Protein AF-A0A3D4H0N7-F1 (afdb_monomer)

Mean predicted aligned error: 7.06 Å

Foldseek 3Di:
DDDDDDPVNVCVVVPPDPWDKAFLVLLLQLLVVCLVFQAWDDRPLFIAGSFQNLLQLLQQLLCCLVVVDGDRITTGDQAAEAPDAADWDPWKDKDFSVQSNQQSVVQNVCCVVPSHGHSWDDGDNDIHTSSQSSNQSSVQSNDPHRDRMGIGGTDPSFGPCCPPCCQQVPDDDDPPDDVPDDPPSRNSNSRRRSRSDTDDDDD

Secondary structure (DSSP, 8-state):
------HHHHHHHTPPPSPPEEEHHHHHHHHHHHHH-SS-EEETTEEE-HHHHHHHHHHHHHHHHHHSS--SEEE----B--SSPPP--SS-EEEEHHHHHHHHHHHHHHHHHHSB--S-EEETTEEE-HHHHHHHHHHHHHSSS--SEEEEPPP-SS-GGGGSHHHHT-----TTPPTT---HHHHHHHHHHGGG--PPP--

Radius of gyration: 18.14 Å; Cα contacts (8 Å, |Δi|>4): 350; chains: 1; bounding box: 56×42×53 Å

Sequence (203 aa):
DINVPTFADVIAEHADPPGEWLTDSQVRSVAKQVLKRLDHTRAGETTLSAADSLYVLAQYVRFMLAEKCRPDQTQIKRTIGPVEDVYKPAKEIRFKRQNLLLASRHLVEYADANGRLPHALRVHGIDCGPGELLIALAQSVAADKLPDFVTVEPTAGVPECVAMDCFSKATAGSGHATPGYTPTQIHLQGRLQSWSYRPAGKR

Solvent-accessible surface area (backbone atoms only — not comparable to full-atom values): 11260 Å² total; per-residue (Å²): 135,86,84,77,80,49,74,64,50,53,46,62,76,64,45,78,66,86,60,56,68,35,42,48,69,38,51,35,46,36,20,51,44,44,74,75,42,58,34,59,37,64,46,87,91,45,62,31,14,39,26,24,48,35,52,40,43,23,53,49,49,29,46,26,67,72,73,72,45,82,58,70,62,44,62,51,56,93,32,36,26,28,92,55,83,47,40,62,49,95,53,68,46,76,40,40,55,68,47,51,35,51,45,19,46,52,48,50,54,45,26,70,77,65,57,24,42,61,26,56,45,81,45,95,92,41,71,39,16,57,49,40,50,38,50,43,42,19,55,42,56,54,39,94,61,72,58,71,60,40,78,31,65,59,53,88,48,58,34,64,64,27,70,40,59,80,18,64,63,40,71,88,87,51,102,80,62,57,91,85,73,72,60,63,69,47,36,50,48,26,41,34,47,32,22,44,38,55,75,82,70,87,126

pLDDT: mean 86.86, std 13.72, range [43.06, 98.38]

Structure (mmCIF, N/CA/C/O backbone):
data_AF-A0A3D4H0N7-F1
#
_entry.id   AF-A0A3D4H0N7-F1
#
loop_
_atom_site.group_PDB
_atom_site.id
_atom_site.type_symbol
_atom_site.label_atom_id
_atom_site.label_alt_id
_atom_site.label_comp_id
_atom_site.label_asym_id
_atom_site.label_entity_id
_atom_site.label_seq_id
_atom_site.pdbx_PDB_ins_code
_atom_site.Cartn_x
_atom_site.Cartn_y
_atom_site.Cartn_z
_atom_site.occupancy
_atom_site.B_iso_or_equiv
_atom_site.auth_seq_id
_atom_site.auth_comp_id
_atom_site.auth_asym_id
_atom_site.auth_atom_id
_atom_site.pdbx_PDB_model_num
ATOM 1 N N . ASP A 1 1 ? 38.937 22.009 -10.294 1.00 52.56 1 ASP A N 1
ATOM 2 C CA . ASP A 1 1 ? 38.609 20.803 -9.516 1.00 52.56 1 ASP A CA 1
ATOM 3 C C . ASP A 1 1 ? 37.211 20.320 -9.826 1.00 52.56 1 ASP A C 1
ATOM 5 O O . ASP A 1 1 ? 36.267 21.095 -9.734 1.00 52.56 1 ASP A O 1
ATOM 9 N N . ILE A 1 2 ? 37.090 19.068 -10.269 1.00 55.03 2 ILE A N 1
ATOM 10 C CA . ILE A 1 2 ? 35.800 18.390 -10.429 1.00 55.03 2 ILE A CA 1
ATOM 11 C C . ILE A 1 2 ? 35.529 17.707 -9.094 1.00 55.03 2 ILE A C 1
ATOM 13 O O . ILE A 1 2 ? 36.238 16.772 -8.728 1.00 55.03 2 ILE A O 1
ATOM 17 N N . ASN A 1 3 ? 34.546 18.206 -8.351 1.00 63.25 3 ASN A N 1
ATOM 18 C CA . ASN A 1 3 ? 34.123 17.574 -7.111 1.00 63.25 3 ASN A CA 1
ATOM 19 C C . ASN A 1 3 ? 33.253 16.366 -7.481 1.00 63.25 3 ASN A C 1
ATOM 21 O O . ASN A 1 3 ? 32.181 16.543 -8.060 1.00 63.25 3 ASN A O 1
ATOM 25 N N . VAL A 1 4 ? 33.746 15.151 -7.241 1.00 77.06 4 VAL A N 1
ATOM 26 C CA . VAL A 1 4 ? 32.987 13.922 -7.502 1.00 77.06 4 VAL A CA 1
ATOM 27 C C . VAL A 1 4 ? 32.207 13.597 -6.229 1.00 77.06 4 VAL A C 1
ATOM 29 O O . VAL A 1 4 ? 32.840 13.221 -5.241 1.00 77.06 4 VAL A O 1
ATOM 32 N N . PRO A 1 5 ? 30.871 13.761 -6.214 1.00 70.62 5 PRO A N 1
ATOM 33 C CA . PRO A 1 5 ? 30.078 13.468 -5.029 1.00 70.62 5 PRO A CA 1
ATOM 34 C C . PRO A 1 5 ? 30.195 11.984 -4.683 1.00 70.62 5 PRO A C 1
ATOM 36 O O . PRO A 1 5 ? 30.145 11.111 -5.556 1.00 70.62 5 PRO A O 1
ATOM 39 N N . THR A 1 6 ? 30.369 11.691 -3.400 1.00 79.56 6 THR A N 1
ATOM 40 C CA . THR A 1 6 ? 30.338 10.320 -2.902 1.00 79.56 6 THR A CA 1
ATOM 41 C C . THR A 1 6 ? 28.898 9.817 -2.854 1.00 79.56 6 THR A C 1
ATOM 43 O O . THR A 1 6 ? 27.938 10.586 -2.835 1.00 79.56 6 THR A O 1
ATOM 46 N N . PHE A 1 7 ? 28.720 8.499 -2.790 1.00 57.72 7 PHE A N 1
ATOM 47 C CA . PHE A 1 7 ? 27.389 7.914 -2.620 1.00 57.72 7 PHE A CA 1
ATOM 48 C C . PHE A 1 7 ? 26.695 8.400 -1.333 1.00 57.72 7 PHE A C 1
ATOM 50 O O . PHE A 1 7 ? 25.479 8.560 -1.312 1.00 57.72 7 PHE A O 1
ATOM 57 N N . ALA A 1 8 ? 27.467 8.691 -0.281 1.00 66.31 8 ALA A N 1
ATOM 58 C CA . ALA A 1 8 ? 26.951 9.292 0.944 1.00 66.31 8 ALA A CA 1
ATOM 59 C C . ALA A 1 8 ? 26.461 10.733 0.725 1.00 66.31 8 ALA A C 1
ATOM 61 O O . ALA A 1 8 ? 25.424 11.093 1.272 1.00 66.31 8 ALA A O 1
ATOM 62 N N . ASP A 1 9 ? 27.146 11.519 -0.111 1.00 67.69 9 ASP A N 1
ATOM 63 C CA . ASP A 1 9 ? 26.727 12.886 -0.447 1.00 67.69 9 ASP A CA 1
ATOM 64 C C . ASP A 1 9 ? 25.413 12.880 -1.232 1.00 67.69 9 ASP A C 1
ATOM 66 O O . ASP A 1 9 ? 24.500 13.633 -0.910 1.00 67.69 9 ASP A O 1
ATOM 70 N N . VAL A 1 10 ? 25.273 11.955 -2.187 1.00 68.00 10 VAL A N 1
ATOM 71 C CA . VAL A 1 10 ? 24.025 11.748 -2.941 1.00 68.00 10 VAL A CA 1
ATOM 72 C C . VAL A 1 10 ? 22.887 11.306 -2.013 1.00 68.00 10 VAL A C 1
ATOM 74 O O . VAL A 1 10 ? 21.764 11.790 -2.138 1.00 68.00 10 VAL A O 1
ATOM 77 N N . ILE A 1 11 ? 23.159 10.413 -1.053 1.00 61.62 11 ILE A N 1
ATOM 78 C CA . ILE A 1 11 ? 22.169 10.011 -0.043 1.00 61.62 11 ILE A CA 1
ATOM 79 C C . ILE A 1 11 ? 21.785 11.180 0.857 1.00 61.62 11 ILE A C 1
ATOM 81 O O . ILE A 1 11 ? 20.615 11.298 1.181 1.00 61.62 11 ILE A O 1
ATOM 85 N N . ALA A 1 12 ? 22.730 12.015 1.284 1.00 63.03 12 ALA A N 1
ATOM 86 C CA . ALA A 1 12 ? 22.448 13.153 2.153 1.00 63.03 12 ALA A CA 1
ATOM 87 C C . ALA A 1 12 ? 21.667 14.254 1.418 1.00 63.03 12 ALA A C 1
ATOM 89 O O . ALA A 1 12 ? 20.749 14.842 1.985 1.00 63.03 12 ALA A O 1
ATOM 90 N N . GLU A 1 13 ? 21.991 14.500 0.149 1.00 60.06 13 GLU A N 1
ATOM 91 C CA . GLU A 1 13 ? 21.303 15.460 -0.721 1.00 60.06 13 GLU A CA 1
ATOM 92 C C . GLU A 1 13 ? 19.869 15.025 -1.052 1.00 60.06 13 GLU A C 1
ATOM 94 O O . GLU A 1 13 ? 18.962 15.853 -1.147 1.00 60.06 13 GLU A O 1
ATOM 99 N N . HIS A 1 14 ? 19.652 13.717 -1.189 1.00 59.81 14 HIS A N 1
ATOM 100 C CA . HIS A 1 14 ? 18.339 13.121 -1.428 1.00 59.81 14 HIS A CA 1
ATOM 101 C C . HIS A 1 14 ? 17.755 12.443 -0.189 1.00 59.81 14 HIS A C 1
ATOM 103 O O . HIS A 1 14 ? 16.827 11.640 -0.316 1.00 59.81 14 HIS A O 1
ATOM 109 N N . ALA A 1 15 ? 18.289 12.744 0.997 1.00 54.41 15 ALA A N 1
ATOM 110 C CA . ALA A 1 15 ? 17.745 12.228 2.237 1.00 54.41 15 ALA A CA 1
ATOM 111 C C . ALA A 1 15 ? 16.326 12.764 2.356 1.00 54.41 15 ALA A C 1
ATOM 113 O O . ALA A 1 15 ? 16.083 13.956 2.137 1.00 54.41 15 ALA A O 1
ATOM 114 N N . ASP A 1 16 ? 15.385 11.881 2.681 1.00 53.47 16 ASP A N 1
ATOM 115 C CA . ASP A 1 16 ? 14.016 12.316 2.890 1.00 53.47 16 ASP A CA 1
ATOM 116 C C . ASP A 1 16 ? 14.009 13.436 3.942 1.00 53.47 16 ASP A C 1
ATOM 118 O O . ASP A 1 16 ? 14.608 13.271 5.014 1.00 53.47 16 ASP A O 1
ATOM 122 N N . PRO A 1 17 ? 13.360 14.582 3.661 1.00 54.59 17 PRO A N 1
ATOM 123 C CA . PRO A 1 17 ? 13.229 15.636 4.652 1.00 54.59 17 PRO A CA 1
ATOM 124 C C . PRO A 1 17 ? 12.565 15.070 5.920 1.00 54.59 17 PRO A C 1
ATOM 126 O O . PRO A 1 17 ? 11.803 14.099 5.827 1.00 54.59 17 PRO A O 1
ATOM 129 N N . PRO A 1 18 ? 12.832 15.653 7.108 1.00 54.56 18 PRO A N 1
ATOM 130 C CA . PRO A 1 18 ? 12.227 15.206 8.360 1.00 54.56 18 PRO A CA 1
ATOM 131 C C . PRO A 1 18 ? 10.720 15.022 8.170 1.00 54.56 18 PRO A C 1
ATOM 133 O O . PRO A 1 18 ? 10.045 15.933 7.691 1.00 54.56 18 PRO A O 1
ATOM 136 N N . GLY A 1 19 ? 10.252 13.800 8.463 1.00 61.84 19 GLY A N 1
ATOM 137 C CA . GLY A 1 19 ? 9.082 13.216 7.806 1.00 61.84 19 GLY A CA 1
ATOM 138 C C . GLY A 1 19 ? 7.889 14.158 7.745 1.00 61.84 19 GLY A C 1
ATOM 139 O O . GLY A 1 19 ? 7.383 14.591 8.777 1.00 61.84 19 GLY A O 1
ATOM 140 N N . GLU A 1 20 ? 7.453 14.461 6.527 1.00 83.44 20 GLU A N 1
ATOM 141 C CA . GLU A 1 20 ? 6.208 15.177 6.283 1.00 83.44 20 GLU A CA 1
ATOM 142 C C . GLU A 1 20 ? 5.048 14.415 6.944 1.00 83.44 20 GLU A C 1
ATOM 144 O O . GLU A 1 20 ? 4.991 13.183 6.912 1.00 83.44 20 GLU A O 1
ATOM 149 N N . TRP A 1 21 ? 4.115 15.139 7.557 1.00 90.88 21 TRP A N 1
ATOM 150 C CA . TRP A 1 21 ? 2.977 14.550 8.261 1.00 90.88 21 TRP A CA 1
ATOM 151 C C . TRP A 1 21 ? 1.691 14.790 7.484 1.00 90.88 21 TRP A C 1
ATOM 153 O O . TRP A 1 21 ? 1.463 15.877 6.957 1.00 90.88 21 TRP A O 1
ATOM 163 N N . LEU A 1 22 ? 0.826 13.781 7.463 1.00 93.75 22 LEU A N 1
ATOM 164 C CA . LEU A 1 22 ? -0.528 13.890 6.941 1.00 93.75 22 LEU A CA 1
ATOM 165 C C . LEU A 1 22 ? -1.522 13.973 8.084 1.00 93.75 22 LEU A C 1
ATOM 167 O O . LEU A 1 22 ? -1.466 13.170 9.011 1.00 93.75 22 LEU A O 1
ATOM 171 N N . THR A 1 23 ? -2.465 14.899 7.985 1.00 95.44 23 THR A N 1
ATOM 172 C CA . THR A 1 23 ? -3.629 14.953 8.872 1.00 95.44 23 THR A CA 1
ATOM 173 C C . THR A 1 23 ? -4.599 13.805 8.583 1.00 95.44 23 THR A C 1
ATOM 175 O O . THR A 1 23 ? -4.597 13.236 7.486 1.00 95.44 23 THR A O 1
ATOM 178 N N . ASP A 1 24 ? -5.504 13.514 9.524 1.00 95.00 24 ASP A N 1
ATOM 179 C CA . ASP A 1 24 ? -6.611 12.563 9.316 1.00 95.00 24 ASP A CA 1
ATOM 180 C C . ASP A 1 24 ? -7.351 12.791 7.983 1.00 95.00 24 ASP A C 1
ATOM 182 O O . ASP A 1 24 ? -7.568 11.867 7.194 1.00 95.00 24 ASP A O 1
ATOM 186 N N . SER A 1 25 ? -7.693 14.047 7.680 1.00 94.88 25 SER A N 1
ATOM 187 C CA . SER A 1 25 ? -8.432 14.392 6.463 1.00 94.88 25 SER A CA 1
ATOM 188 C C . SER A 1 25 ? -7.626 14.123 5.189 1.00 94.88 25 SER A C 1
ATOM 190 O O . SER A 1 25 ? -8.191 13.660 4.192 1.00 94.88 25 SER A O 1
ATOM 192 N N . GLN A 1 26 ? -6.309 14.344 5.221 1.00 96.31 26 GLN A N 1
ATOM 193 C CA . GLN A 1 26 ? -5.413 14.019 4.114 1.00 96.31 26 GLN A CA 1
ATOM 194 C C . GLN A 1 26 ? -5.291 12.505 3.922 1.00 96.31 26 GLN A C 1
ATOM 196 O O . GLN A 1 26 ? -5.421 12.039 2.790 1.00 96.31 26 GLN A O 1
ATOM 201 N N . VAL A 1 27 ? -5.142 11.721 4.995 1.00 96.94 27 VAL A N 1
ATOM 202 C CA . VAL A 1 27 ? -5.085 10.250 4.904 1.00 96.94 27 VAL A CA 1
ATOM 203 C C . VAL A 1 27 ? -6.393 9.679 4.345 1.00 96.94 27 VAL A C 1
ATOM 205 O O . VAL A 1 27 ? -6.382 8.832 3.449 1.00 96.94 27 VAL A O 1
ATOM 208 N N . ARG A 1 28 ? -7.548 10.197 4.780 1.00 96.00 28 ARG A N 1
ATOM 209 C CA . ARG A 1 28 ? -8.849 9.814 4.208 1.00 96.00 28 ARG A CA 1
ATOM 210 C C . ARG A 1 28 ? -8.990 10.212 2.738 1.00 96.00 28 ARG A C 1
ATOM 212 O O . ARG A 1 28 ? -9.628 9.491 1.969 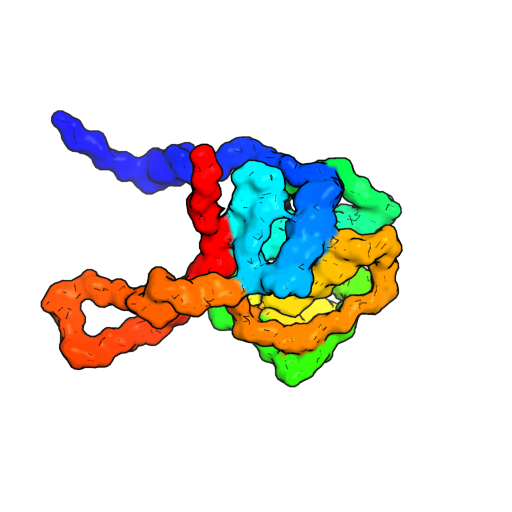1.00 96.00 28 ARG A O 1
ATOM 219 N N . SER A 1 29 ? -8.413 11.342 2.331 1.00 96.69 29 SER A N 1
ATOM 220 C CA . SER A 1 29 ? -8.363 11.745 0.921 1.00 96.69 29 SER A CA 1
ATOM 221 C C . SER A 1 29 ? -7.517 10.780 0.084 1.00 96.69 29 SER A C 1
ATOM 223 O O . SER A 1 29 ? -7.956 10.374 -0.993 1.00 96.69 29 SER A O 1
ATOM 225 N N . VAL A 1 30 ? -6.356 10.355 0.596 1.00 97.50 30 VAL A N 1
ATOM 226 C CA . VAL A 1 30 ? -5.504 9.328 -0.029 1.00 97.50 30 VAL A CA 1
ATOM 227 C C . VAL A 1 30 ? -6.286 8.029 -0.214 1.00 97.50 30 VAL A C 1
ATOM 229 O O . VAL A 1 30 ? -6.360 7.521 -1.330 1.00 97.50 30 VAL A O 1
ATOM 232 N N . ALA A 1 31 ? -6.963 7.543 0.832 1.00 97.94 31 ALA A N 1
ATOM 233 C CA . ALA A 1 31 ? -7.799 6.345 0.749 1.00 97.94 31 ALA A CA 1
ATOM 234 C C . ALA A 1 31 ? -8.865 6.454 -0.358 1.00 97.94 31 ALA A C 1
ATOM 236 O O . ALA A 1 31 ? -9.003 5.561 -1.189 1.00 97.94 31 ALA A O 1
ATOM 237 N N . LYS A 1 32 ? -9.583 7.581 -0.437 1.00 97.88 32 LYS A N 1
ATOM 238 C CA . LYS A 1 32 ? -10.587 7.808 -1.492 1.00 97.88 32 LYS A CA 1
ATOM 239 C C . LYS A 1 32 ? -9.985 7.841 -2.899 1.00 97.88 32 LYS A C 1
ATOM 241 O O . LYS A 1 32 ? -10.655 7.426 -3.838 1.00 97.88 32 LYS A O 1
ATOM 246 N N . GLN A 1 33 ? -8.769 8.358 -3.063 1.00 97.88 33 GLN A N 1
ATOM 247 C CA . GLN A 1 33 ? -8.078 8.375 -4.355 1.00 97.88 33 GLN A CA 1
ATOM 248 C C . GLN A 1 33 ? -7.646 6.970 -4.777 1.00 97.88 33 GLN A C 1
ATOM 250 O O . GLN A 1 33 ? -7.940 6.578 -5.902 1.00 97.88 33 GLN A O 1
ATOM 255 N N . VAL A 1 34 ? -7.071 6.191 -3.854 1.00 97.81 34 VAL A N 1
ATOM 256 C CA . VAL A 1 34 ? -6.707 4.780 -4.072 1.00 97.81 34 VAL A CA 1
ATOM 257 C C . VAL A 1 34 ? -7.906 3.953 -4.547 1.00 97.81 34 VAL A C 1
ATOM 259 O O . VAL A 1 34 ? -7.782 3.158 -5.472 1.00 97.81 34 VAL A O 1
ATOM 262 N N . LEU A 1 35 ? -9.087 4.160 -3.953 1.00 97.06 35 LEU A N 1
ATOM 263 C CA . LEU A 1 35 ? -10.304 3.438 -4.354 1.00 97.06 35 LEU A CA 1
ATOM 264 C C . LEU A 1 35 ? -10.825 3.824 -5.740 1.00 97.06 35 LEU A C 1
ATOM 266 O O . LEU A 1 35 ? -11.559 3.050 -6.346 1.00 97.06 35 LEU A O 1
ATOM 270 N N . LYS A 1 36 ? -10.487 5.018 -6.232 1.00 96.56 36 LYS A N 1
ATOM 271 C CA . LYS A 1 36 ? -10.819 5.425 -7.603 1.00 96.56 36 LYS A CA 1
ATOM 272 C C . LYS A 1 36 ? -9.830 4.856 -8.609 1.00 96.56 36 LYS A C 1
ATOM 274 O O . LYS A 1 36 ? -10.223 4.584 -9.737 1.00 96.56 36 LYS A O 1
ATOM 279 N N . ARG A 1 37 ? -8.557 4.769 -8.219 1.00 95.38 37 ARG A N 1
ATOM 280 C CA . ARG A 1 37 ? -7.454 4.399 -9.098 1.00 95.38 37 ARG A CA 1
ATOM 281 C C . ARG A 1 37 ? -6.277 3.871 -8.281 1.00 95.38 37 ARG A C 1
ATOM 283 O O . ARG A 1 37 ? -5.795 4.568 -7.385 1.00 95.38 37 ARG A O 1
ATOM 290 N N . LEU A 1 38 ? -5.780 2.681 -8.618 1.00 95.38 38 LEU A N 1
ATOM 291 C CA . LEU A 1 38 ? -4.583 2.123 -7.981 1.00 95.38 38 LEU A CA 1
ATOM 292 C C . LEU A 1 38 ? -3.347 2.748 -8.638 1.00 95.38 38 LEU A C 1
ATOM 294 O O . LEU A 1 38 ? -2.784 2.220 -9.594 1.00 95.38 38 LEU A O 1
ATOM 298 N N . ASP A 1 39 ? -2.952 3.919 -8.146 1.00 95.31 39 ASP A N 1
ATOM 299 C CA . ASP A 1 39 ? -1.831 4.704 -8.666 1.00 95.31 39 ASP A CA 1
ATOM 300 C C . ASP A 1 39 ? -1.230 5.590 -7.552 1.00 95.31 39 ASP A C 1
ATOM 302 O O . ASP A 1 39 ? -1.559 5.450 -6.369 1.00 95.31 39 ASP A O 1
ATOM 306 N N . HIS A 1 40 ? -0.340 6.510 -7.918 1.00 94.19 40 HIS A N 1
ATOM 307 C CA . HIS A 1 40 ? 0.067 7.619 -7.066 1.00 94.19 40 HIS A CA 1
ATOM 308 C C . HIS A 1 40 ? -1.146 8.452 -6.621 1.00 94.19 40 HIS A C 1
ATOM 310 O O . HIS A 1 40 ? -2.157 8.566 -7.318 1.00 94.19 40 HIS A O 1
ATOM 316 N N . THR A 1 41 ? -1.030 9.077 -5.454 1.00 95.69 41 THR A N 1
ATOM 317 C CA . THR A 1 41 ? -2.077 9.936 -4.892 1.00 95.69 41 THR A CA 1
ATOM 318 C C . THR A 1 41 ? -1.518 11.284 -4.484 1.00 95.69 41 THR A C 1
ATOM 320 O O . THR A 1 41 ? -0.318 11.439 -4.255 1.00 95.69 41 THR A O 1
ATOM 323 N N . ARG A 1 42 ? -2.397 12.281 -4.381 1.00 93.50 42 ARG A N 1
ATOM 324 C CA . ARG A 1 42 ? -2.039 13.615 -3.908 1.00 93.50 42 ARG A CA 1
ATOM 325 C C . ARG A 1 42 ? -2.569 13.841 -2.497 1.00 93.50 42 ARG A C 1
ATOM 327 O O . ARG A 1 42 ? -3.768 13.717 -2.252 1.00 93.50 42 ARG A O 1
ATOM 334 N N . ALA A 1 43 ? -1.692 14.238 -1.587 1.00 90.75 43 ALA A N 1
ATOM 335 C CA . ALA A 1 43 ? -2.011 14.580 -0.210 1.00 90.75 43 ALA A CA 1
ATOM 336 C C . ALA A 1 43 ? -1.543 16.017 0.073 1.00 90.75 43 ALA A C 1
ATOM 338 O O . ALA A 1 43 ? -0.400 16.259 0.445 1.00 90.75 43 ALA A O 1
ATOM 339 N N . GLY A 1 44 ? -2.427 16.994 -0.163 1.00 85.25 44 GLY A N 1
ATOM 340 C CA . GLY A 1 44 ? -2.054 18.412 -0.138 1.00 85.25 44 GLY A CA 1
ATOM 341 C C . GLY A 1 44 ? -1.087 18.765 -1.275 1.00 85.25 44 GLY A C 1
ATOM 342 O O . GLY A 1 44 ? -1.403 18.576 -2.455 1.00 85.25 44 GLY A O 1
ATOM 343 N N . GLU A 1 45 ? 0.085 19.284 -0.919 1.00 83.88 45 GLU A N 1
ATOM 344 C CA . GLU A 1 45 ? 1.162 19.614 -1.863 1.00 83.88 45 GLU A CA 1
ATOM 345 C C . GLU A 1 45 ? 2.055 18.409 -2.185 1.00 83.88 45 GLU A C 1
ATOM 347 O O . GLU A 1 45 ? 2.750 18.400 -3.20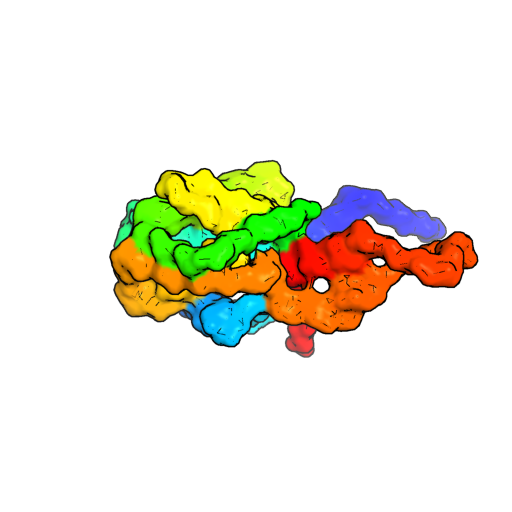2 1.00 83.88 45 GLU A O 1
ATOM 352 N N . THR A 1 46 ? 1.970 17.353 -1.378 1.00 87.88 46 THR A N 1
ATOM 353 C CA . THR A 1 46 ? 2.801 16.163 -1.520 1.00 87.88 46 THR A CA 1
ATOM 354 C C . THR A 1 46 ? 2.145 15.141 -2.439 1.00 87.88 46 THR A C 1
ATOM 356 O O . THR A 1 46 ? 0.946 14.864 -2.361 1.00 87.88 46 THR A O 1
ATOM 359 N N . THR A 1 47 ? 2.950 14.530 -3.306 1.00 92.31 47 THR A N 1
ATOM 360 C CA . THR A 1 47 ? 2.550 13.343 -4.067 1.00 92.31 47 THR A CA 1
ATOM 361 C C . THR A 1 47 ? 3.118 12.097 -3.401 1.00 92.31 47 THR A C 1
ATOM 363 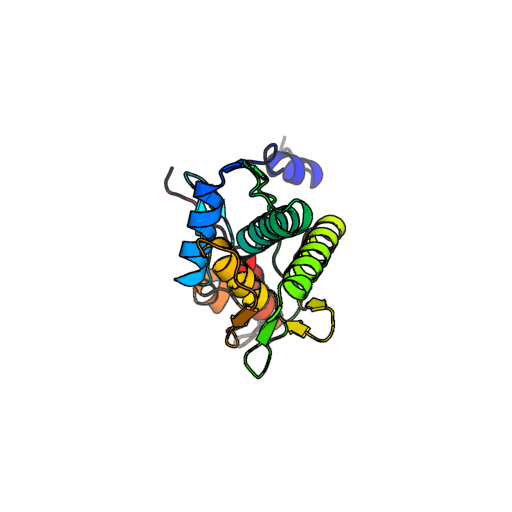O O . THR A 1 47 ? 4.307 12.043 -3.083 1.00 92.31 47 THR A O 1
ATOM 366 N N . LEU A 1 48 ? 2.265 11.104 -3.177 1.00 94.69 48 LEU A N 1
ATOM 367 C CA . LEU A 1 48 ? 2.609 9.800 -2.622 1.00 94.69 48 LEU A CA 1
ATOM 368 C C . LEU A 1 48 ? 2.601 8.770 -3.746 1.00 94.69 48 LEU A C 1
ATOM 370 O O . LEU A 1 48 ? 1.656 8.731 -4.536 1.00 94.69 48 LEU A O 1
ATOM 374 N N . SER A 1 49 ? 3.623 7.922 -3.805 1.00 96.12 49 SER A N 1
ATOM 375 C CA . SER A 1 49 ? 3.579 6.738 -4.665 1.00 96.12 49 SER A CA 1
ATOM 376 C C . SER A 1 49 ? 2.549 5.728 -4.144 1.00 96.12 49 SER A C 1
ATOM 378 O O . SER A 1 49 ? 2.062 5.844 -3.017 1.00 96.12 49 SER A O 1
ATOM 380 N N . ALA A 1 50 ? 2.232 4.695 -4.928 1.00 97.38 50 ALA A N 1
ATOM 381 C CA . ALA A 1 50 ? 1.396 3.599 -4.433 1.00 97.38 50 ALA A CA 1
ATOM 382 C C . ALA A 1 50 ? 2.032 2.907 -3.209 1.00 97.38 50 ALA A C 1
ATOM 384 O O . ALA A 1 50 ? 1.320 2.500 -2.288 1.00 97.38 50 ALA A O 1
ATOM 385 N N . ALA A 1 51 ? 3.368 2.828 -3.165 1.00 97.38 51 ALA A N 1
ATOM 386 C CA . ALA A 1 51 ? 4.097 2.279 -2.028 1.00 97.38 51 ALA A CA 1
ATOM 387 C C . ALA A 1 51 ? 3.991 3.157 -0.772 1.00 97.38 51 ALA A C 1
ATOM 389 O O . ALA A 1 51 ? 3.710 2.644 0.312 1.00 97.38 51 ALA A O 1
ATOM 390 N N . ASP A 1 52 ? 4.139 4.476 -0.925 1.00 95.94 52 ASP A N 1
ATOM 391 C CA . ASP A 1 52 ? 3.964 5.431 0.173 1.00 95.94 52 ASP A CA 1
ATOM 392 C C . ASP A 1 52 ? 2.535 5.371 0.724 1.00 95.94 52 ASP A C 1
ATOM 394 O O . ASP A 1 52 ? 2.337 5.294 1.935 1.00 95.94 52 ASP A O 1
ATOM 398 N N . SER A 1 53 ? 1.534 5.362 -0.165 1.00 97.56 53 SER A N 1
ATOM 399 C CA . SER A 1 53 ? 0.120 5.251 0.205 1.00 97.56 53 SER A CA 1
ATOM 400 C C . SER A 1 53 ? -0.150 3.980 1.008 1.00 97.56 53 SER A C 1
ATOM 402 O O . SER A 1 53 ? -0.839 4.036 2.026 1.00 97.56 53 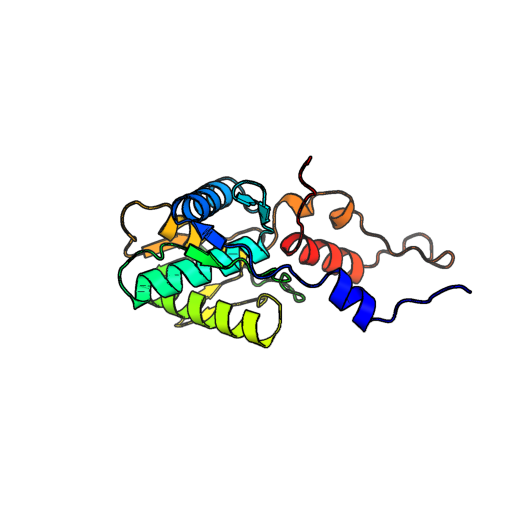SER A O 1
ATOM 404 N N . LEU A 1 54 ? 0.407 2.839 0.587 1.00 98.38 54 LEU A N 1
ATOM 405 C CA . LEU A 1 54 ? 0.257 1.579 1.312 1.00 98.38 54 LEU A CA 1
ATOM 406 C C . LEU A 1 54 ? 0.874 1.662 2.707 1.00 98.38 54 LEU A C 1
ATOM 408 O O . LEU A 1 54 ? 0.222 1.293 3.683 1.00 98.38 54 LEU A O 1
ATOM 412 N N . TYR A 1 55 ? 2.089 2.193 2.819 1.00 97.50 55 TYR A N 1
ATOM 413 C CA . TYR A 1 55 ? 2.758 2.344 4.106 1.00 97.50 55 TYR A CA 1
ATOM 414 C C . TYR A 1 55 ? 1.991 3.289 5.051 1.00 97.50 55 TYR A C 1
ATOM 416 O O . TYR A 1 55 ? 1.726 2.944 6.204 1.00 97.50 55 TYR A O 1
ATOM 424 N N . VAL A 1 56 ? 1.552 4.453 4.560 1.00 96.94 56 VAL A N 1
ATOM 425 C CA . VAL A 1 56 ? 0.738 5.421 5.319 1.00 96.94 56 VAL A CA 1
ATOM 426 C C . VAL A 1 56 ? -0.567 4.788 5.800 1.00 96.94 56 VAL A C 1
ATOM 428 O O . VAL A 1 56 ? -0.886 4.858 6.988 1.00 96.94 56 VAL A O 1
ATOM 431 N N . LEU A 1 57 ? -1.320 4.137 4.910 1.00 98.06 57 LEU A N 1
ATOM 432 C CA . LEU A 1 57 ? -2.596 3.521 5.275 1.00 98.06 57 LEU A CA 1
ATOM 433 C C . LEU A 1 57 ? -2.406 2.336 6.229 1.00 98.06 57 LEU A C 1
ATOM 435 O O . LEU A 1 57 ? -3.228 2.141 7.124 1.00 98.06 57 LEU A O 1
ATOM 439 N N . ALA A 1 58 ? -1.317 1.576 6.096 1.00 97.88 58 ALA A N 1
ATOM 440 C CA . ALA A 1 58 ? -0.993 0.497 7.021 1.00 97.88 58 ALA A CA 1
ATOM 441 C C . ALA A 1 58 ? -0.703 1.038 8.425 1.00 97.88 58 ALA A C 1
ATOM 443 O O . ALA A 1 58 ? -1.298 0.553 9.388 1.00 97.88 58 ALA A O 1
ATOM 444 N N . GLN A 1 59 ? 0.126 2.080 8.554 1.00 96.94 59 GLN A N 1
ATOM 445 C CA . GLN A 1 59 ? 0.375 2.743 9.840 1.00 96.94 59 GLN A CA 1
ATOM 446 C C . GLN A 1 59 ? -0.919 3.273 10.465 1.00 96.94 59 GLN A C 1
ATOM 448 O O . GLN A 1 59 ? -1.190 3.007 11.639 1.00 96.94 59 GLN A O 1
ATOM 453 N N . TYR A 1 60 ? -1.734 3.968 9.669 1.00 97.00 60 TYR A N 1
ATOM 454 C CA . TYR A 1 60 ? -2.990 4.557 10.116 1.00 97.00 60 TYR A CA 1
ATOM 455 C C . TYR A 1 60 ? -3.969 3.486 10.618 1.00 97.00 60 TYR A C 1
ATOM 457 O O . TYR A 1 60 ? -4.488 3.579 11.729 1.00 97.00 60 TYR A O 1
ATOM 465 N N . VAL A 1 61 ? -4.193 2.423 9.836 1.00 96.62 61 VAL A N 1
ATOM 466 C CA . VAL A 1 61 ? -5.102 1.328 10.215 1.00 96.62 61 VAL A CA 1
ATOM 467 C C . VAL A 1 61 ? -4.556 0.535 11.399 1.00 96.62 61 VAL A C 1
ATOM 469 O O . VAL A 1 61 ? -5.333 0.158 12.275 1.00 96.62 61 VAL A O 1
ATOM 472 N N . ARG A 1 62 ? -3.237 0.310 11.465 1.00 95.62 62 ARG A N 1
ATOM 473 C CA . ARG A 1 62 ? -2.577 -0.332 12.610 1.00 95.62 62 ARG A CA 1
ATOM 474 C C . ARG A 1 62 ? -2.866 0.431 13.899 1.00 95.62 62 ARG A C 1
ATOM 476 O O . ARG A 1 62 ? -3.274 -0.194 14.875 1.00 95.62 62 ARG A O 1
ATOM 483 N N . PHE A 1 63 ? -2.673 1.750 13.886 1.00 95.62 63 PHE A N 1
ATOM 484 C CA . PHE A 1 63 ? -2.956 2.615 15.029 1.00 95.62 63 PHE A CA 1
ATOM 485 C C . PHE A 1 63 ? -4.446 2.586 15.373 1.00 95.62 63 PHE A C 1
ATOM 487 O O . PHE A 1 63 ? -4.813 2.274 16.501 1.00 95.62 63 PHE A O 1
ATOM 494 N N . MET A 1 64 ? -5.312 2.799 14.379 1.00 94.25 64 MET A N 1
ATOM 495 C CA . MET A 1 64 ? -6.759 2.852 14.581 1.00 94.25 64 MET A CA 1
ATOM 496 C C . MET A 1 64 ? -7.334 1.575 15.195 1.00 94.25 64 MET A C 1
ATOM 498 O O . MET A 1 64 ? -8.215 1.634 16.052 1.00 94.25 64 MET A O 1
ATOM 502 N N . LEU A 1 65 ? -6.846 0.412 14.768 1.00 93.00 65 LEU A N 1
ATOM 503 C CA . LEU A 1 65 ? -7.282 -0.878 15.297 1.00 93.00 65 LEU A CA 1
ATOM 504 C C . LEU A 1 65 ? -6.694 -1.198 16.676 1.00 93.00 65 LEU A C 1
ATOM 506 O O . LEU A 1 65 ? -7.357 -1.884 17.454 1.00 93.00 65 LEU A O 1
ATOM 510 N N . ALA A 1 66 ? -5.480 -0.730 16.976 1.00 92.56 66 ALA A N 1
ATOM 511 C CA . ALA A 1 66 ? -4.839 -0.936 18.273 1.00 92.56 66 ALA A CA 1
ATOM 512 C C . ALA A 1 66 ? -5.435 -0.019 19.354 1.00 92.56 66 ALA A C 1
ATOM 514 O O . ALA A 1 66 ? -5.884 -0.505 20.391 1.00 92.56 66 ALA A O 1
ATOM 515 N N . GLU A 1 67 ? -5.520 1.278 19.063 1.00 92.94 67 GLU A N 1
ATOM 516 C CA . GLU A 1 67 ? -5.901 2.324 20.022 1.00 92.94 67 GLU A CA 1
ATOM 517 C C . GLU A 1 67 ? -7.404 2.636 20.010 1.00 92.94 67 GLU A C 1
ATOM 519 O O . GLU A 1 67 ? -7.911 3.357 20.866 1.00 92.94 67 GLU A O 1
ATOM 524 N N . LYS A 1 68 ? -8.152 2.070 19.051 1.00 91.19 68 LYS A N 1
ATOM 525 C CA . LYS A 1 68 ? -9.603 2.272 18.871 1.00 91.19 68 LYS A CA 1
ATOM 526 C C . LYS A 1 68 ? -10.005 3.736 18.628 1.00 91.19 68 LYS A C 1
ATOM 528 O O . LYS A 1 68 ? -11.170 4.090 18.804 1.00 91.19 68 LYS A O 1
ATOM 533 N N . CYS A 1 69 ? -9.072 4.570 18.179 1.00 91.94 69 CYS A N 1
ATOM 534 C CA . CYS A 1 69 ? -9.285 5.963 17.795 1.00 91.94 69 CYS A CA 1
ATOM 535 C C . CYS A 1 69 ? -8.495 6.295 16.522 1.00 91.94 69 CYS A C 1
ATOM 537 O O . CYS A 1 69 ? -7.586 5.567 16.137 1.00 91.94 69 CYS A O 1
ATOM 539 N N . ARG A 1 70 ? -8.848 7.378 15.829 1.00 92.06 70 ARG A N 1
ATOM 540 C CA . ARG A 1 70 ? -8.084 7.819 14.653 1.00 92.06 70 ARG A CA 1
ATOM 541 C C . ARG A 1 70 ? -6.841 8.593 15.105 1.00 92.06 70 ARG A C 1
ATOM 543 O O . ARG A 1 70 ? -6.960 9.364 16.054 1.00 92.06 70 ARG A O 1
ATOM 550 N N . PRO A 1 71 ? -5.681 8.412 14.452 1.00 92.50 71 PRO A N 1
ATOM 551 C CA . PRO A 1 71 ? -4.526 9.257 14.712 1.00 92.50 71 PRO A CA 1
ATOM 552 C C . PRO A 1 71 ? -4.758 10.659 14.133 1.00 92.50 71 PRO A C 1
ATOM 554 O O . PRO A 1 71 ? -5.261 10.796 13.017 1.00 92.50 71 PRO A O 1
ATOM 557 N N . ASP A 1 72 ? -4.341 11.695 14.862 1.00 91.25 72 ASP A N 1
ATOM 558 C CA . ASP A 1 72 ? -4.428 13.083 14.383 1.00 91.25 72 ASP A CA 1
ATOM 559 C C . ASP A 1 72 ? -3.491 13.333 13.195 1.00 91.25 72 ASP A C 1
ATOM 561 O O . ASP A 1 72 ? -3.820 14.074 12.262 1.00 91.25 72 ASP A O 1
ATOM 565 N N . GLN A 1 73 ? -2.321 12.689 13.231 1.00 92.69 73 GLN A N 1
ATOM 566 C CA . GLN A 1 73 ? -1.292 12.785 12.207 1.00 92.69 73 GLN A CA 1
ATOM 567 C C . GLN A 1 73 ? -0.676 11.417 11.905 1.00 92.69 73 GLN A C 1
ATOM 569 O O . GLN A 1 73 ? -0.555 10.556 12.774 1.00 92.69 73 GLN A O 1
ATOM 574 N N . THR A 1 74 ? -0.273 11.206 10.655 1.00 94.44 74 THR A N 1
ATOM 575 C CA . THR A 1 74 ? 0.447 10.011 10.200 1.00 94.44 74 THR A CA 1
ATOM 576 C C . THR A 1 74 ? 1.665 10.431 9.397 1.00 94.44 74 THR A C 1
ATOM 578 O O . THR A 1 74 ? 1.549 11.215 8.456 1.00 94.44 74 THR A O 1
ATOM 581 N N . GLN A 1 75 ? 2.832 9.917 9.771 1.00 91.38 75 GLN A N 1
ATOM 582 C CA . GLN A 1 75 ? 4.085 10.268 9.120 1.00 91.38 75 GLN A CA 1
ATOM 583 C C . GLN A 1 75 ? 4.181 9.628 7.730 1.00 91.38 75 GLN A C 1
ATOM 585 O O . GLN A 1 75 ? 3.894 8.438 7.551 1.00 91.38 75 GLN A O 1
ATOM 590 N N . ILE A 1 76 ? 4.624 10.414 6.754 1.00 90.25 76 ILE A N 1
ATOM 591 C CA . ILE A 1 76 ? 5.033 9.925 5.442 1.00 90.25 76 ILE A CA 1
ATOM 592 C C . ILE A 1 76 ? 6.427 9.321 5.573 1.00 90.25 76 ILE A C 1
ATOM 594 O O . ILE A 1 76 ? 7.347 9.945 6.096 1.00 90.25 76 ILE A O 1
ATOM 598 N N . LYS A 1 77 ? 6.589 8.119 5.025 1.00 87.81 77 LYS A N 1
ATOM 599 C CA . LYS A 1 77 ? 7.890 7.489 4.812 1.00 87.81 77 LYS A CA 1
ATOM 600 C C . LYS A 1 77 ? 7.995 7.100 3.351 1.00 87.81 77 LYS A C 1
ATOM 602 O O . LYS A 1 77 ? 7.133 6.357 2.865 1.00 87.81 77 LYS A O 1
ATOM 607 N N . ARG A 1 78 ? 9.021 7.591 2.647 1.00 88.81 78 ARG A N 1
ATOM 608 C CA . ARG A 1 78 ? 9.216 7.189 1.255 1.00 88.81 78 ARG A CA 1
ATOM 609 C C . ARG A 1 78 ? 9.626 5.733 1.239 1.00 88.81 78 ARG A C 1
ATOM 611 O O . ARG A 1 78 ? 10.669 5.346 1.752 1.00 88.81 78 ARG A O 1
ATOM 618 N N . THR A 1 79 ? 8.744 4.918 0.685 1.00 89.31 79 THR A N 1
ATOM 619 C CA . THR A 1 79 ? 8.906 3.470 0.680 1.00 89.31 79 THR A CA 1
ATOM 620 C C . THR A 1 79 ? 9.113 3.019 -0.755 1.00 89.31 79 THR A C 1
ATOM 622 O O . THR A 1 79 ? 8.433 3.486 -1.674 1.00 89.31 79 THR A O 1
ATOM 625 N N . ILE A 1 80 ? 10.084 2.134 -0.967 1.00 93.06 80 ILE A N 1
ATOM 626 C CA . ILE A 1 80 ? 10.291 1.498 -2.268 1.00 93.06 80 ILE A CA 1
ATOM 627 C C . ILE A 1 80 ? 9.242 0.395 -2.431 1.00 93.06 80 ILE A C 1
ATOM 629 O O . ILE A 1 80 ? 8.899 -0.303 -1.478 1.00 93.06 80 ILE A O 1
ATOM 633 N N . GLY A 1 81 ? 8.710 0.234 -3.639 1.00 94.31 81 GLY A N 1
ATOM 634 C CA . GLY A 1 81 ? 7.845 -0.891 -3.970 1.00 94.31 81 GLY A CA 1
ATOM 635 C C . GLY A 1 81 ? 8.506 -2.268 -3.802 1.00 94.31 81 GLY A C 1
ATOM 636 O O . GLY A 1 81 ? 9.685 -2.375 -3.458 1.00 94.31 81 GLY A O 1
ATOM 637 N N . PRO A 1 82 ? 7.758 -3.347 -4.070 1.00 94.56 82 PRO A N 1
ATOM 638 C CA . PRO A 1 82 ? 8.325 -4.687 -4.164 1.00 94.56 82 PRO A CA 1
ATOM 639 C C . PRO A 1 82 ? 9.434 -4.749 -5.218 1.00 94.56 82 PRO A C 1
ATOM 641 O O . PRO A 1 82 ? 9.336 -4.095 -6.255 1.00 94.56 82 PRO A O 1
ATOM 644 N N . VAL A 1 83 ? 10.468 -5.556 -4.972 1.00 90.12 83 VAL A N 1
ATOM 645 C CA . VAL A 1 83 ? 11.552 -5.810 -5.946 1.00 90.12 83 VAL A CA 1
ATOM 646 C C . VAL A 1 83 ? 11.496 -7.223 -6.526 1.00 90.12 83 VAL A C 1
ATOM 648 O O . VAL A 1 83 ? 12.280 -7.562 -7.408 1.00 90.12 83 VAL A O 1
ATOM 651 N N . GLU A 1 84 ? 10.548 -8.032 -6.056 1.00 91.19 84 GLU A N 1
ATOM 652 C CA . GLU A 1 84 ? 10.202 -9.337 -6.603 1.00 91.19 84 GLU A CA 1
ATOM 653 C C . GLU A 1 84 ? 8.798 -9.316 -7.223 1.00 91.19 84 GLU A C 1
ATOM 655 O O . GLU A 1 84 ? 8.009 -8.395 -6.988 1.00 91.19 84 GLU A O 1
ATOM 660 N N . ASP A 1 85 ? 8.475 -10.358 -7.993 1.00 90.25 85 ASP A N 1
ATOM 661 C CA . ASP A 1 85 ? 7.143 -10.540 -8.564 1.00 90.25 85 ASP A CA 1
ATOM 662 C C . ASP A 1 85 ? 6.063 -10.553 -7.477 1.00 90.25 85 ASP A C 1
ATOM 664 O O . ASP A 1 85 ? 6.076 -11.357 -6.542 1.00 90.25 85 ASP A O 1
ATOM 668 N N . VAL A 1 86 ? 5.097 -9.650 -7.633 1.00 94.06 86 VAL A N 1
ATOM 669 C CA . VAL A 1 86 ? 3.985 -9.490 -6.702 1.00 94.06 86 VAL A CA 1
ATOM 670 C C . VAL A 1 86 ? 3.047 -10.692 -6.769 1.00 94.06 86 VAL A C 1
ATOM 672 O O . VAL A 1 86 ? 2.594 -11.093 -7.846 1.00 94.06 86 VAL A O 1
ATOM 675 N N . TYR A 1 87 ? 2.701 -11.228 -5.599 1.00 95.44 87 TYR A N 1
ATOM 676 C CA . TYR A 1 87 ? 1.666 -12.246 -5.488 1.00 95.44 87 TYR A CA 1
ATOM 677 C C . TYR A 1 87 ? 0.304 -11.673 -5.893 1.00 95.44 87 TYR A C 1
ATOM 679 O O . TYR A 1 87 ? -0.111 -10.630 -5.394 1.00 95.44 87 TYR A O 1
ATOM 687 N N . LYS A 1 88 ? -0.399 -12.381 -6.781 1.00 94.75 88 LYS A N 1
ATOM 688 C CA . LYS A 1 88 ? -1.742 -12.029 -7.248 1.00 94.75 88 LYS A CA 1
ATOM 689 C C . LYS A 1 88 ? -2.695 -13.169 -6.904 1.00 94.75 88 LYS A C 1
ATOM 691 O O . LYS A 1 88 ? -2.516 -14.268 -7.438 1.00 94.75 88 LYS A O 1
ATOM 696 N N . PRO A 1 89 ? -3.684 -12.953 -6.028 1.00 93.94 89 PRO A N 1
ATOM 697 C CA . PRO A 1 89 ? -4.652 -13.989 -5.710 1.00 93.94 89 PRO A CA 1
ATOM 698 C C . PRO A 1 89 ? -5.525 -14.305 -6.928 1.00 93.94 89 PRO A C 1
ATOM 700 O O . PRO A 1 89 ? -5.842 -13.435 -7.733 1.00 93.94 89 PRO A O 1
ATOM 703 N N . ALA A 1 90 ? -5.947 -15.562 -7.053 1.00 93.31 90 ALA A N 1
ATOM 704 C CA . ALA A 1 90 ? -6.820 -15.990 -8.149 1.00 93.31 90 ALA A CA 1
ATOM 705 C C . ALA A 1 90 ? -8.304 -15.639 -7.928 1.00 93.31 90 ALA A C 1
ATOM 707 O O . ALA A 1 90 ? -9.105 -15.750 -8.852 1.00 93.31 90 ALA A O 1
ATOM 708 N N . LYS A 1 91 ? -8.687 -15.291 -6.695 1.00 95.06 91 LYS A N 1
ATOM 709 C CA . LYS A 1 91 ? -10.068 -15.029 -6.268 1.00 95.06 91 LYS A CA 1
ATOM 710 C C . LYS A 1 91 ? -10.098 -13.854 -5.299 1.00 95.06 91 LYS A C 1
ATOM 712 O O . LYS A 1 91 ? -9.059 -13.501 -4.741 1.00 95.06 91 LYS A O 1
ATOM 717 N N . GLU A 1 92 ? -11.288 -13.302 -5.086 1.00 96.06 92 GLU A N 1
ATOM 718 C CA . GLU A 1 92 ? -11.512 -12.276 -4.071 1.00 96.06 92 GLU A CA 1
ATOM 719 C C . GLU A 1 92 ? -10.984 -12.702 -2.694 1.00 96.06 92 GLU A C 1
ATOM 721 O O . GLU A 1 92 ? -11.037 -13.873 -2.297 1.00 96.06 92 GLU A O 1
ATOM 726 N N . ILE A 1 93 ? -10.475 -11.724 -1.952 1.00 95.69 93 ILE A N 1
ATOM 727 C CA . ILE A 1 93 ? -10.001 -11.901 -0.586 1.00 95.69 93 ILE A CA 1
ATOM 728 C C . ILE A 1 93 ? -10.941 -11.161 0.348 1.00 95.69 93 ILE A C 1
ATOM 730 O O . ILE A 1 93 ? -11.212 -9.973 0.176 1.00 95.69 93 ILE A O 1
ATOM 734 N N . ARG A 1 94 ? -11.375 -11.848 1.404 1.00 95.62 94 ARG A N 1
ATOM 735 C CA . ARG A 1 94 ? -12.163 -11.250 2.478 1.00 95.62 94 ARG A CA 1
ATOM 736 C C . ARG A 1 94 ? -11.312 -11.050 3.728 1.00 95.62 94 ARG A C 1
ATOM 738 O O . ARG A 1 94 ? -11.027 -11.994 4.464 1.00 95.62 94 ARG A O 1
ATOM 745 N N . PHE A 1 95 ? -10.959 -9.805 4.012 1.00 95.38 95 PHE A N 1
ATOM 746 C CA . PHE A 1 95 ? -10.216 -9.415 5.204 1.00 95.38 95 PHE A CA 1
ATOM 747 C C . PHE A 1 95 ? -11.154 -9.207 6.393 1.00 95.38 95 PHE A C 1
ATOM 749 O O . PHE A 1 95 ? -12.111 -8.442 6.314 1.00 95.38 95 PHE A O 1
ATOM 756 N N . LYS A 1 96 ? -10.857 -9.851 7.527 1.00 94.94 96 LYS A N 1
ATOM 757 C CA . LYS A 1 96 ? -11.420 -9.483 8.838 1.00 94.94 96 LYS A CA 1
ATOM 758 C C . LYS A 1 96 ? -10.593 -8.353 9.452 1.00 94.94 96 LYS A C 1
ATOM 760 O O . LYS A 1 96 ? -9.406 -8.241 9.151 1.00 94.94 96 LYS A O 1
ATOM 765 N N . ARG A 1 97 ? -11.152 -7.606 10.411 1.00 93.06 97 ARG A N 1
ATOM 766 C CA . ARG A 1 97 ? -10.398 -6.586 11.178 1.00 93.06 97 ARG A CA 1
ATOM 767 C C . ARG A 1 97 ? -9.074 -7.095 11.757 1.00 93.06 97 ARG A C 1
ATOM 769 O O . ARG A 1 97 ? -8.062 -6.414 11.657 1.00 93.06 97 ARG A O 1
ATOM 776 N N . GLN A 1 98 ? -9.062 -8.303 12.322 1.00 92.88 98 GLN A N 1
ATOM 777 C CA . GLN A 1 98 ? -7.837 -8.902 12.861 1.00 92.88 98 GLN A CA 1
ATOM 778 C C . GLN A 1 98 ? -6.777 -9.122 11.772 1.00 92.88 98 GLN A C 1
ATOM 780 O O . GLN A 1 98 ? -5.599 -8.864 12.002 1.00 92.88 98 GLN A O 1
ATOM 785 N N . ASN A 1 99 ? -7.199 -9.534 10.577 1.00 94.25 99 ASN A N 1
ATOM 786 C CA . ASN A 1 99 ? -6.296 -9.761 9.452 1.00 94.25 99 ASN A CA 1
ATOM 787 C C . ASN A 1 99 ? -5.712 -8.434 8.965 1.00 94.25 99 ASN A C 1
ATOM 789 O O . ASN A 1 99 ? -4.518 -8.370 8.707 1.00 94.25 99 ASN A O 1
ATOM 793 N N . LEU A 1 100 ? -6.523 -7.370 8.916 1.00 94.94 100 LEU A N 1
ATOM 794 C CA . LEU A 1 100 ? -6.055 -6.019 8.593 1.00 94.94 100 LEU A CA 1
ATOM 795 C C . LEU A 1 100 ? -5.017 -5.528 9.604 1.00 94.94 100 LEU A C 1
ATOM 797 O O . LEU A 1 100 ? -3.956 -5.073 9.200 1.00 94.94 100 LEU A O 1
ATOM 801 N N . LEU A 1 101 ? -5.279 -5.666 10.909 1.00 95.06 101 LEU A N 1
ATOM 802 C CA . LEU A 1 101 ? -4.322 -5.258 11.943 1.00 95.06 101 LEU A CA 1
ATOM 803 C C . LEU A 1 101 ? -2.981 -5.984 11.787 1.00 95.06 101 LEU A C 1
ATOM 805 O O . LEU A 1 101 ? -1.927 -5.355 11.834 1.00 95.06 101 LEU A O 1
ATOM 809 N N . LEU A 1 102 ? -3.019 -7.304 11.613 1.00 95.69 102 LEU A N 1
ATOM 810 C CA . LEU A 1 102 ? -1.810 -8.120 11.541 1.00 95.69 102 LEU A CA 1
ATOM 811 C C . LEU A 1 102 ? -1.060 -7.922 10.219 1.00 95.69 102 LEU A C 1
ATOM 813 O O . LEU A 1 102 ? 0.162 -7.814 10.240 1.00 95.69 102 LEU A O 1
ATOM 817 N N . ALA A 1 103 ? -1.771 -7.786 9.097 1.00 96.25 103 ALA A N 1
ATOM 818 C CA . ALA A 1 103 ? -1.171 -7.444 7.810 1.00 96.25 103 ALA A CA 1
ATOM 819 C C . ALA A 1 103 ? -0.525 -6.055 7.841 1.00 96.25 103 ALA A C 1
ATOM 821 O O . ALA A 1 103 ? 0.606 -5.907 7.388 1.00 96.25 103 ALA A O 1
ATOM 822 N N . SER A 1 104 ? -1.185 -5.060 8.441 1.00 96.88 104 SER A N 1
ATOM 823 C CA . SER A 1 104 ? -0.611 -3.724 8.616 1.00 96.88 104 SER A CA 1
ATOM 824 C C . SER A 1 104 ? 0.626 -3.728 9.513 1.00 96.88 104 SER A C 1
ATOM 826 O O . SER A 1 104 ? 1.597 -3.051 9.195 1.00 96.88 104 SER A O 1
ATOM 828 N N . ARG A 1 105 ? 0.620 -4.491 10.618 1.00 96.12 105 ARG A N 1
ATOM 829 C CA . ARG A 1 105 ? 1.804 -4.657 11.482 1.00 96.12 105 ARG A CA 1
ATOM 830 C C . ARG A 1 105 ? 2.967 -5.265 10.710 1.00 96.12 105 ARG A C 1
ATOM 832 O O . ARG A 1 105 ? 4.019 -4.644 10.634 1.00 96.12 105 ARG A O 1
ATOM 839 N N . HIS A 1 106 ? 2.730 -6.407 10.068 1.00 96.31 106 HIS A N 1
ATOM 840 C CA . HIS A 1 106 ? 3.746 -7.106 9.288 1.00 96.31 106 HIS A CA 1
ATOM 841 C C . HIS A 1 106 ? 4.298 -6.235 8.152 1.00 96.31 106 HIS A C 1
ATOM 843 O O . HIS A 1 106 ? 5.499 -6.232 7.907 1.00 96.31 106 HIS A O 1
ATOM 849 N N . LEU A 1 107 ? 3.442 -5.473 7.461 1.00 97.12 107 LEU A N 1
ATOM 850 C CA . LEU A 1 107 ? 3.881 -4.572 6.399 1.00 97.12 107 LEU A CA 1
ATOM 851 C C . LEU A 1 107 ? 4.794 -3.464 6.924 1.00 97.12 107 LEU A C 1
ATOM 853 O O . LEU A 1 107 ? 5.840 -3.224 6.328 1.00 97.12 107 LEU A O 1
ATOM 857 N N . VAL A 1 108 ? 4.393 -2.794 8.009 1.00 96.38 108 VAL A N 1
ATOM 858 C CA . VAL A 1 108 ? 5.177 -1.704 8.605 1.00 96.38 108 VAL A CA 1
ATOM 859 C C . VAL A 1 108 ? 6.516 -2.236 9.105 1.00 96.38 108 VAL A C 1
ATOM 861 O O . VAL A 1 108 ? 7.548 -1.704 8.722 1.00 96.38 108 VAL A O 1
ATOM 864 N N . GLU A 1 109 ? 6.515 -3.340 9.855 1.00 95.56 109 GLU A N 1
ATOM 865 C CA . GLU A 1 109 ? 7.737 -3.979 10.363 1.00 95.56 109 GLU A CA 1
ATOM 866 C C . GLU A 1 109 ? 8.677 -4.407 9.227 1.00 95.56 109 GLU A C 1
ATOM 868 O O . GLU A 1 109 ? 9.882 -4.157 9.281 1.00 95.56 109 GLU A O 1
ATOM 873 N N . TYR A 1 110 ? 8.135 -5.003 8.161 1.00 95.38 110 TYR A N 1
ATOM 874 C CA . TYR A 1 110 ? 8.925 -5.392 6.997 1.00 95.38 110 TYR A CA 1
ATOM 875 C C . TYR A 1 110 ? 9.523 -4.174 6.285 1.00 95.38 110 TYR A C 1
ATOM 877 O O . TYR A 1 110 ? 10.715 -4.172 5.970 1.00 95.38 110 TYR A O 1
ATOM 885 N N . ALA A 1 111 ? 8.718 -3.141 6.031 1.00 94.38 111 ALA A N 1
ATOM 886 C CA . ALA A 1 111 ? 9.169 -1.930 5.353 1.00 94.38 111 ALA A CA 1
ATOM 887 C C . ALA A 1 111 ? 10.177 -1.137 6.195 1.00 94.38 111 ALA A C 1
ATOM 889 O O . ALA A 1 111 ? 11.128 -0.584 5.645 1.00 94.38 111 ALA A O 1
ATOM 890 N N . ASP A 1 112 ? 10.026 -1.134 7.518 1.00 91.25 112 ASP A N 1
ATOM 891 C CA . ASP A 1 112 ? 10.985 -0.538 8.442 1.00 91.25 112 ASP A CA 1
ATOM 892 C C . ASP A 1 112 ? 12.328 -1.259 8.431 1.00 91.25 112 ASP A C 1
ATOM 894 O O . ASP A 1 112 ? 13.364 -0.599 8.382 1.00 91.25 112 ASP A O 1
ATOM 898 N N . ALA A 1 113 ? 12.316 -2.592 8.404 1.00 91.44 113 ALA A N 1
ATOM 899 C CA . ALA A 1 113 ? 13.536 -3.390 8.388 1.00 91.44 113 ALA A CA 1
ATOM 900 C C . ALA A 1 113 ? 14.251 -3.398 7.024 1.00 91.44 113 ALA A C 1
ATOM 902 O O . ALA A 1 113 ? 15.474 -3.504 6.979 1.00 91.44 113 ALA A O 1
ATOM 903 N N . ASN A 1 114 ? 13.510 -3.310 5.913 1.00 90.44 114 ASN A N 1
ATOM 904 C CA . ASN A 1 114 ? 14.055 -3.543 4.568 1.00 90.44 114 ASN A CA 1
ATOM 905 C C . ASN A 1 114 ? 14.058 -2.304 3.658 1.00 90.44 114 ASN A C 1
ATOM 907 O O . ASN A 1 114 ? 14.582 -2.374 2.548 1.00 90.44 114 ASN A O 1
ATOM 911 N N . GLY A 1 115 ? 13.428 -1.198 4.064 1.00 87.56 115 GLY A N 1
ATOM 912 C CA . GLY A 1 115 ? 13.284 0.010 3.236 1.00 87.56 115 GLY A CA 1
ATOM 913 C C . GLY A 1 115 ? 12.381 -0.161 2.003 1.00 87.56 115 GLY A C 1
ATOM 914 O O . GLY A 1 115 ? 12.344 0.709 1.132 1.00 87.56 115 GLY A O 1
ATOM 915 N N . ARG A 1 116 ? 11.655 -1.281 1.903 1.00 93.12 116 ARG A N 1
ATOM 916 C CA . ARG A 1 116 ? 10.821 -1.642 0.750 1.00 93.12 116 ARG A CA 1
ATOM 917 C C . ARG A 1 116 ? 9.586 -2.432 1.157 1.00 93.12 116 ARG A C 1
ATOM 919 O O . ARG A 1 116 ? 9.564 -3.060 2.212 1.00 93.12 116 ARG A O 1
ATOM 926 N N . LEU A 1 117 ? 8.585 -2.464 0.286 1.00 96.31 117 LEU A N 1
ATOM 927 C CA . LEU A 1 117 ? 7.403 -3.296 0.469 1.00 96.31 117 LEU A CA 1
ATOM 928 C C . LEU A 1 117 ? 7.696 -4.784 0.215 1.00 96.31 117 LEU A C 1
ATOM 930 O O . LEU A 1 117 ? 8.518 -5.120 -0.647 1.00 96.31 117 LEU A O 1
ATOM 934 N N . PRO A 1 118 ? 6.992 -5.691 0.913 1.00 96.31 118 PRO A N 1
ATOM 935 C CA . PRO A 1 118 ? 7.022 -7.106 0.579 1.00 96.31 118 PRO A CA 1
ATOM 936 C C . PRO A 1 118 ? 6.250 -7.370 -0.726 1.00 96.31 118 PRO A C 1
ATOM 938 O O . PRO A 1 118 ? 5.234 -6.731 -1.003 1.00 96.31 118 PRO A O 1
ATOM 941 N N . HIS A 1 119 ? 6.692 -8.354 -1.513 1.00 94.75 119 HIS A N 1
ATOM 942 C CA . HIS A 1 119 ? 5.982 -8.798 -2.724 1.00 94.75 119 HIS A CA 1
ATOM 943 C C . HIS A 1 119 ? 4.720 -9.626 -2.421 1.00 94.75 119 HIS A C 1
ATOM 945 O O . HIS A 1 119 ? 3.830 -9.742 -3.265 1.00 94.75 119 HIS A O 1
ATOM 951 N N . ALA A 1 120 ? 4.631 -10.193 -1.215 1.00 96.19 120 ALA A N 1
ATOM 952 C CA . ALA A 1 120 ? 3.494 -10.961 -0.724 1.00 96.19 120 ALA A CA 1
ATOM 953 C C . ALA A 1 120 ? 3.367 -10.815 0.797 1.00 96.19 120 ALA A C 1
ATOM 955 O O . ALA A 1 120 ? 4.371 -10.734 1.507 1.00 96.19 120 ALA A O 1
ATOM 956 N N . LEU A 1 121 ? 2.138 -10.841 1.306 1.00 95.00 121 LEU A N 1
ATOM 957 C CA . LEU A 1 121 ? 1.840 -10.933 2.731 1.00 95.00 121 LEU A CA 1
ATOM 958 C C . LEU A 1 121 ? 1.061 -12.214 3.001 1.00 95.00 121 LEU A C 1
ATOM 960 O O . LEU A 1 121 ? 0.067 -12.488 2.333 1.00 95.00 121 LEU A O 1
ATOM 964 N N . ARG A 1 122 ? 1.516 -12.978 3.996 1.00 93.19 122 ARG A N 1
ATOM 965 C CA . ARG A 1 122 ? 0.885 -14.227 4.435 1.00 93.19 122 ARG A CA 1
ATOM 966 C C . ARG A 1 122 ? 0.551 -14.117 5.910 1.00 93.19 122 ARG A C 1
ATOM 968 O O . ARG A 1 122 ? 1.431 -14.236 6.760 1.00 93.19 122 ARG A O 1
ATOM 975 N N . VAL A 1 123 ? -0.706 -13.819 6.222 1.00 86.62 123 VAL A N 1
ATOM 976 C CA . VAL A 1 123 ? -1.136 -13.502 7.588 1.00 86.62 123 VAL A CA 1
ATOM 977 C C . VAL A 1 123 ? -2.445 -14.210 7.906 1.00 86.62 123 VAL A C 1
ATOM 979 O O . VAL A 1 123 ? -3.461 -13.969 7.263 1.00 86.62 123 VAL A O 1
ATOM 982 N N . HIS A 1 124 ? -2.425 -15.073 8.929 1.00 83.50 124 HIS A N 1
ATOM 983 C CA . HIS A 1 124 ? -3.602 -15.792 9.444 1.00 83.50 124 HIS A CA 1
ATOM 984 C C . HIS A 1 124 ? -4.500 -16.411 8.356 1.00 83.50 124 HIS A C 1
ATOM 986 O O . HIS A 1 124 ? -5.715 -16.214 8.339 1.00 83.50 124 HIS A O 1
ATOM 992 N N . GLY A 1 125 ? -3.895 -17.178 7.446 1.00 80.81 125 GLY A N 1
ATOM 993 C CA . GLY A 1 125 ? -4.623 -17.886 6.388 1.00 80.81 125 GLY A CA 1
ATOM 994 C C . GLY A 1 125 ? -5.120 -16.992 5.250 1.00 80.81 125 GLY A C 1
ATOM 995 O O . GLY A 1 125 ? -5.917 -17.448 4.436 1.00 80.81 125 GLY A O 1
ATOM 996 N N . ILE A 1 126 ? -4.668 -15.736 5.189 1.00 88.75 126 ILE A N 1
ATOM 997 C CA . ILE A 1 126 ? -4.800 -14.879 4.013 1.00 88.75 126 ILE A CA 1
ATOM 998 C C . ILE A 1 126 ? -3.431 -14.705 3.372 1.00 88.75 126 ILE A C 1
ATOM 1000 O O . ILE A 1 126 ? -2.504 -14.218 4.019 1.00 88.75 126 ILE A O 1
ATOM 1004 N N . ASP A 1 127 ? -3.365 -15.026 2.084 1.00 94.31 127 ASP A N 1
ATOM 1005 C CA . ASP A 1 127 ? -2.257 -14.674 1.207 1.00 94.31 127 ASP A CA 1
ATOM 1006 C C . ASP A 1 127 ? -2.723 -13.553 0.277 1.00 94.31 127 ASP A C 1
ATOM 1008 O O . ASP A 1 127 ? -3.709 -13.717 -0.446 1.00 94.31 127 ASP A O 1
ATOM 1012 N N . CYS A 1 128 ? -2.042 -12.408 0.295 1.00 95.38 128 CYS A N 1
ATOM 1013 C CA . CYS A 1 128 ? -2.367 -11.266 -0.556 1.00 95.38 128 CYS A CA 1
ATOM 1014 C C . CYS A 1 128 ? -1.120 -10.545 -1.074 1.00 95.38 128 CYS A C 1
ATOM 1016 O O . CYS A 1 128 ? -0.029 -10.662 -0.510 1.00 95.38 128 CYS A O 1
ATOM 1018 N N . GLY A 1 129 ? -1.280 -9.805 -2.170 1.00 96.38 129 GLY A N 1
ATOM 1019 C CA . GLY A 1 129 ? -0.280 -8.863 -2.641 1.00 96.38 129 GLY A CA 1
ATOM 1020 C C . GLY A 1 129 ? -0.438 -7.489 -1.977 1.00 96.38 129 GLY A C 1
ATOM 1021 O O . GLY A 1 129 ? -1.456 -7.197 -1.336 1.00 96.38 129 GLY A O 1
ATOM 1022 N N . PRO A 1 130 ? 0.552 -6.597 -2.153 1.00 96.94 130 PRO A N 1
ATOM 1023 C CA . PRO A 1 130 ? 0.457 -5.200 -1.740 1.00 96.94 130 PRO A CA 1
ATOM 1024 C C . PRO A 1 130 ? -0.735 -4.472 -2.376 1.00 96.94 130 PRO A C 1
ATOM 1026 O O . PRO A 1 130 ? -1.313 -3.602 -1.732 1.00 96.94 130 PRO A O 1
ATOM 1029 N N . GLY A 1 131 ? -1.140 -4.836 -3.601 1.00 97.19 131 GLY A N 1
ATOM 1030 C CA . GLY A 1 131 ? -2.301 -4.246 -4.278 1.00 97.19 131 GLY A CA 1
ATOM 1031 C C . GLY A 1 131 ? -3.603 -4.503 -3.529 1.00 97.19 131 GLY A C 1
ATOM 1032 O O . GLY A 1 131 ? -4.338 -3.568 -3.214 1.00 97.19 131 GLY A O 1
ATOM 1033 N N . GLU A 1 132 ? -3.863 -5.759 -3.169 1.00 97.50 132 GLU A N 1
ATOM 1034 C CA . GLU A 1 132 ? -5.085 -6.121 -2.454 1.00 97.50 132 GLU A CA 1
ATOM 1035 C C . GLU A 1 132 ? -5.110 -5.533 -1.045 1.00 97.50 132 GLU A C 1
ATOM 1037 O O . GLU A 1 132 ? -6.148 -5.042 -0.601 1.00 97.50 132 GLU A O 1
ATOM 1042 N N . LEU A 1 133 ? -3.968 -5.532 -0.348 1.00 97.69 133 LEU A N 1
ATOM 1043 C CA . LEU A 1 133 ? -3.880 -4.911 0.970 1.00 97.69 133 LEU A CA 1
ATOM 1044 C C . LEU A 1 133 ? -4.111 -3.395 0.890 1.00 97.69 133 LEU A C 1
ATOM 1046 O O . LEU A 1 133 ? -4.863 -2.858 1.700 1.00 97.69 133 LEU A O 1
ATOM 1050 N N . LEU A 1 134 ? -3.531 -2.710 -0.099 1.00 98.38 134 LEU A N 1
ATOM 1051 C CA . LEU A 1 134 ? -3.729 -1.274 -0.311 1.00 98.38 134 LEU A CA 1
ATOM 1052 C C . LEU A 1 134 ? -5.214 -0.932 -0.472 1.00 98.38 134 LEU A C 1
ATOM 1054 O O . LEU A 1 134 ? -5.723 -0.045 0.218 1.00 98.38 134 LEU A O 1
ATOM 1058 N N . ILE A 1 135 ? -5.926 -1.675 -1.320 1.00 98.06 135 ILE A N 1
ATOM 1059 C CA . ILE A 1 135 ? -7.368 -1.493 -1.513 1.00 98.06 135 ILE A CA 1
ATOM 1060 C C . ILE A 1 135 ? -8.136 -1.808 -0.223 1.00 98.06 135 ILE A C 1
ATOM 1062 O O . ILE A 1 135 ? -9.010 -1.031 0.165 1.00 98.06 135 ILE A O 1
ATOM 1066 N N . ALA A 1 136 ? -7.792 -2.884 0.491 1.00 97.50 136 ALA A N 1
ATOM 1067 C CA . ALA A 1 136 ? -8.482 -3.261 1.724 1.00 97.50 136 ALA A CA 1
ATOM 1068 C C . ALA A 1 136 ? -8.363 -2.183 2.820 1.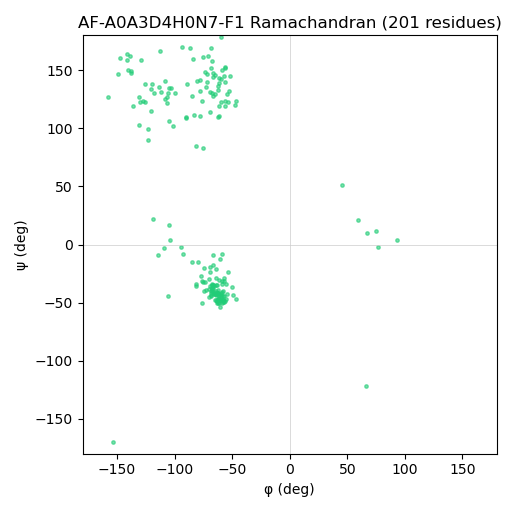00 97.50 136 ALA A C 1
ATOM 1070 O O . ALA A 1 136 ? -9.333 -1.839 3.509 1.00 97.50 136 ALA A O 1
ATOM 1071 N N . LEU A 1 137 ? -7.166 -1.615 2.970 1.00 97.94 137 LEU A N 1
ATOM 1072 C CA . LEU A 1 137 ? -6.902 -0.534 3.915 1.00 97.94 137 LEU A CA 1
ATOM 1073 C C . LEU A 1 137 ? -7.616 0.749 3.489 1.00 97.94 137 LEU A C 1
ATOM 1075 O O . LEU A 1 137 ? -8.245 1.404 4.318 1.00 97.94 137 LEU A O 1
ATOM 1079 N N . ALA A 1 138 ? -7.603 1.072 2.196 1.00 98.06 138 ALA A N 1
ATOM 1080 C CA . ALA A 1 138 ? -8.314 2.228 1.671 1.00 98.06 138 ALA A CA 1
ATOM 1081 C C . ALA A 1 138 ? -9.834 2.127 1.901 1.00 98.06 138 ALA A C 1
ATOM 1083 O O . ALA A 1 138 ? -10.437 3.091 2.371 1.00 98.06 138 ALA A O 1
ATOM 1084 N N . GLN A 1 139 ? -10.451 0.960 1.672 1.00 97.56 139 GLN A N 1
ATOM 1085 C CA . GLN A 1 139 ? -11.870 0.723 1.982 1.00 97.56 139 GLN A CA 1
ATOM 1086 C C . GLN A 1 139 ? -12.155 0.917 3.482 1.00 97.56 139 GLN A C 1
ATOM 1088 O O . GLN A 1 139 ? -13.140 1.557 3.854 1.00 97.56 139 GLN A O 1
ATOM 1093 N N . SER A 1 140 ? -11.256 0.430 4.343 1.00 96.19 140 SER A N 1
ATOM 1094 C CA . SER A 1 140 ? -11.367 0.555 5.803 1.00 96.19 140 SER A CA 1
ATOM 1095 C C . SER A 1 140 ? -11.313 2.005 6.292 1.00 96.19 140 SER A C 1
ATOM 1097 O O . SER A 1 140 ? -12.051 2.371 7.203 1.00 96.19 140 SER A O 1
ATOM 1099 N N . VAL A 1 141 ? -10.442 2.823 5.694 1.00 96.19 141 VAL A N 1
ATOM 1100 C CA . VAL A 1 141 ? -10.233 4.236 6.059 1.00 96.19 141 VAL A CA 1
ATOM 1101 C C . VAL A 1 141 ? -11.290 5.156 5.440 1.00 96.19 141 VAL A C 1
ATOM 1103 O O . VAL A 1 141 ? -11.678 6.163 6.039 1.00 96.19 141 VAL A O 1
ATOM 1106 N N . ALA A 1 142 ? -11.769 4.836 4.236 1.00 94.44 142 ALA A N 1
ATOM 1107 C CA . ALA A 1 142 ? -12.792 5.627 3.562 1.00 94.44 142 ALA A CA 1
ATOM 1108 C C . ALA A 1 142 ? -14.165 5.517 4.247 1.00 94.44 142 ALA A C 1
ATOM 1110 O O . ALA A 1 142 ? -14.931 6.484 4.204 1.00 94.44 142 ALA A O 1
ATOM 1111 N N . ALA A 1 143 ? -14.455 4.381 4.888 1.00 90.62 143 ALA A N 1
ATOM 1112 C CA . ALA A 1 143 ? -15.700 4.143 5.607 1.00 90.62 143 ALA A CA 1
ATOM 1113 C C . ALA A 1 143 ? -15.851 5.048 6.846 1.00 90.62 143 ALA A C 1
ATOM 1115 O O . ALA A 1 143 ? -14.891 5.322 7.570 1.00 90.62 143 ALA A O 1
ATOM 1116 N N . ASP A 1 144 ? -17.079 5.487 7.133 1.00 85.31 144 ASP A N 1
ATOM 1117 C CA . ASP A 1 144 ? -17.354 6.321 8.312 1.00 85.31 144 ASP A CA 1
ATOM 1118 C C . ASP A 1 144 ? -17.137 5.553 9.618 1.00 85.31 144 ASP A C 1
ATOM 1120 O O . ASP A 1 144 ? -16.568 6.087 10.572 1.00 85.31 144 ASP A O 1
ATOM 1124 N N . LYS A 1 145 ? -17.519 4.272 9.619 1.00 85.62 145 LYS A N 1
ATOM 1125 C CA . LYS A 1 145 ? -17.224 3.297 10.668 1.00 85.62 145 LYS A CA 1
ATOM 1126 C C . LYS A 1 145 ? -16.421 2.155 10.064 1.00 85.62 145 LYS A C 1
ATOM 1128 O O . LYS A 1 145 ? -16.762 1.663 8.992 1.00 85.62 145 LYS A O 1
ATOM 1133 N N . LEU A 1 146 ? -15.401 1.698 10.787 1.00 84.94 146 LEU A N 1
ATOM 1134 C CA . LEU A 1 146 ? -14.582 0.568 10.367 1.00 84.94 146 LEU A CA 1
ATOM 1135 C C . LEU A 1 146 ? -15.467 -0.670 10.129 1.00 84.94 146 LEU A C 1
ATOM 1137 O O . LEU A 1 146 ? -16.118 -1.119 11.076 1.00 84.94 146 LEU A O 1
ATOM 1141 N N . PRO A 1 147 ? -15.516 -1.246 8.919 1.00 87.12 147 PRO A N 1
ATOM 1142 C CA . PRO A 1 147 ? -16.318 -2.439 8.663 1.00 87.12 147 PRO A CA 1
ATOM 1143 C C . PRO A 1 147 ? -15.771 -3.669 9.406 1.00 87.12 147 PRO A C 1
ATOM 1145 O O . PRO A 1 147 ? -14.607 -3.712 9.809 1.00 87.12 147 PRO A O 1
ATOM 1148 N N . ASP A 1 148 ? -16.618 -4.677 9.633 1.00 89.38 148 ASP A N 1
ATOM 1149 C CA . ASP A 1 148 ? -16.184 -5.957 10.222 1.00 89.38 148 ASP A CA 1
ATOM 1150 C C . ASP A 1 148 ? -15.383 -6.800 9.218 1.00 89.38 148 ASP A C 1
ATOM 1152 O O . ASP A 1 148 ? -14.454 -7.524 9.595 1.00 89.38 148 ASP A O 1
ATOM 1156 N N . PHE A 1 149 ? -15.736 -6.665 7.936 1.00 94.00 149 PHE A N 1
ATOM 1157 C CA . PHE A 1 149 ? -15.100 -7.338 6.815 1.00 94.00 149 PHE A CA 1
ATOM 1158 C C . PHE A 1 149 ? -14.913 -6.389 5.641 1.00 94.00 149 PHE A C 1
ATOM 1160 O O . PHE A 1 149 ? -15.740 -5.512 5.407 1.00 94.00 149 PHE A O 1
ATOM 1167 N N . VAL A 1 150 ? -13.857 -6.629 4.878 1.00 95.38 150 VAL A N 1
ATOM 1168 C CA . VAL A 1 150 ? -13.522 -5.898 3.661 1.00 95.38 150 VAL A CA 1
ATOM 1169 C C . VAL A 1 150 ? -13.245 -6.923 2.576 1.00 95.38 150 VAL A C 1
ATOM 1171 O O . VAL A 1 150 ? -12.402 -7.797 2.773 1.00 95.38 150 VAL A O 1
ATOM 1174 N N . THR A 1 151 ? -13.974 -6.850 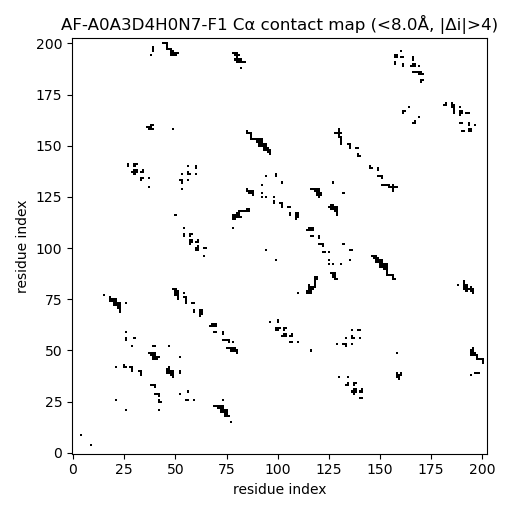1.469 1.00 96.25 151 THR A N 1
ATOM 1175 C CA . THR A 1 151 ? -13.796 -7.764 0.338 1.00 96.25 151 THR A CA 1
ATOM 1176 C C . THR A 1 151 ? -13.094 -7.030 -0.792 1.00 96.25 151 THR A C 1
ATOM 1178 O O . THR A 1 151 ? -13.477 -5.919 -1.161 1.00 96.25 151 THR A O 1
ATOM 1181 N N . VAL A 1 152 ? -12.045 -7.652 -1.318 1.00 96.88 152 VAL A N 1
ATOM 1182 C CA . VAL A 1 152 ? -11.198 -7.083 -2.361 1.00 96.88 152 VAL A CA 1
ATOM 1183 C C . VAL A 1 152 ? -11.081 -8.072 -3.506 1.00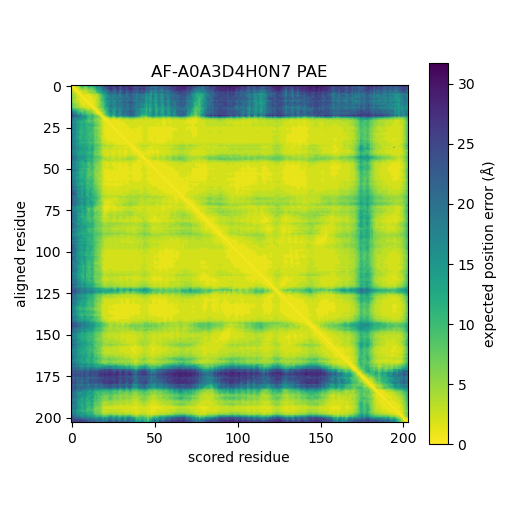 96.88 152 VAL A C 1
ATOM 1185 O O . VAL A 1 152 ? -10.647 -9.206 -3.307 1.00 96.88 152 VAL A O 1
ATOM 1188 N N . GLU A 1 153 ? -11.456 -7.621 -4.697 1.00 96.81 153 GLU A N 1
ATOM 1189 C CA . GLU A 1 153 ? -11.234 -8.350 -5.943 1.00 96.81 153 GLU A CA 1
ATOM 1190 C C . GLU A 1 153 ? -9.737 -8.418 -6.283 1.00 96.81 153 GLU A C 1
ATOM 1192 O O . GLU A 1 153 ? -8.986 -7.505 -5.918 1.00 96.81 153 GLU A O 1
ATOM 1197 N N . PRO A 1 154 ? -9.281 -9.455 -7.009 1.00 95.94 154 PRO A N 1
ATOM 1198 C CA . PRO A 1 154 ? -7.911 -9.523 -7.498 1.00 95.94 154 PRO A CA 1
ATOM 1199 C C . PRO A 1 154 ? -7.504 -8.268 -8.274 1.00 95.94 154 PRO A C 1
ATOM 1201 O O . PRO A 1 154 ? -8.206 -7.823 -9.183 1.00 95.94 154 PRO A O 1
ATOM 1204 N N . THR A 1 155 ? -6.337 -7.717 -7.947 1.00 94.94 155 THR A N 1
ATOM 1205 C CA . THR A 1 155 ? -5.765 -6.581 -8.673 1.00 94.94 155 THR A CA 1
ATOM 1206 C C . THR A 1 155 ? -4.813 -7.051 -9.773 1.00 94.94 155 THR A C 1
ATOM 1208 O O . THR A 1 155 ? -4.400 -8.211 -9.841 1.00 94.94 155 THR A O 1
ATOM 1211 N N . ALA A 1 156 ? -4.385 -6.122 -10.631 1.00 92.31 156 ALA A N 1
ATOM 1212 C CA . ALA A 1 156 ? -3.331 -6.387 -11.611 1.00 92.31 156 ALA A CA 1
ATOM 1213 C C . ALA A 1 156 ? -1.945 -6.651 -10.970 1.00 92.31 156 ALA A C 1
ATOM 1215 O O . ALA A 1 156 ? -1.014 -7.046 -11.677 1.00 92.31 156 ALA A O 1
ATOM 1216 N N . GLY A 1 157 ? -1.790 -6.429 -9.655 1.00 91.75 157 GLY A N 1
ATOM 1217 C CA . GLY A 1 157 ? -0.533 -6.559 -8.905 1.00 91.75 157 GLY A CA 1
ATOM 1218 C C . GLY A 1 157 ? 0.452 -5.397 -9.093 1.00 91.75 157 GLY A C 1
ATOM 1219 O O . GLY A 1 157 ? 1.517 -5.381 -8.477 1.00 91.75 157 GLY A O 1
ATOM 1220 N N . VAL A 1 158 ? 0.111 -4.418 -9.932 1.00 94.06 158 VAL A N 1
ATOM 1221 C CA . VAL A 1 158 ? 0.926 -3.233 -10.232 1.00 94.06 158 VAL A CA 1
ATOM 1222 C C . VAL A 1 158 ? 0.043 -1.983 -10.347 1.00 94.06 158 VAL A C 1
ATOM 1224 O O . VAL A 1 158 ? -1.114 -2.111 -10.755 1.00 94.06 158 VAL A O 1
ATOM 1227 N N . PRO A 1 159 ? 0.570 -0.790 -10.017 1.00 95.69 159 PRO A N 1
ATOM 1228 C CA . PRO A 1 159 ? -0.083 0.487 -10.282 1.00 95.69 159 PRO A CA 1
ATOM 1229 C C . PRO A 1 159 ? -0.381 0.724 -11.757 1.00 95.69 159 PRO A C 1
ATOM 1231 O O . PRO A 1 159 ? 0.371 0.300 -12.631 1.00 95.69 159 PRO A O 1
ATOM 1234 N N . GLU A 1 160 ? -1.437 1.479 -12.040 1.00 95.38 160 GLU A N 1
ATOM 1235 C CA . GLU A 1 160 ? -1.856 1.793 -13.410 1.00 95.38 160 GLU A CA 1
ATOM 1236 C C . GLU A 1 160 ? -0.825 2.622 -14.189 1.00 95.38 160 GLU A C 1
ATOM 1238 O O . GLU A 1 160 ? -0.712 2.480 -15.409 1.00 95.38 160 GLU A O 1
ATOM 1243 N N . CYS A 1 161 ? -0.015 3.440 -13.506 1.00 92.06 161 CYS A N 1
ATOM 1244 C CA . CYS A 1 161 ? 1.071 4.191 -14.134 1.00 92.06 161 CYS A CA 1
ATOM 1245 C C . CYS A 1 161 ? 2.123 3.300 -14.800 1.00 92.06 161 CYS A C 1
ATOM 1247 O O . CYS A 1 161 ? 2.874 3.804 -15.627 1.00 92.06 161 CYS A O 1
ATOM 1249 N N . VAL A 1 162 ? 2.132 1.983 -14.556 1.00 91.44 162 VAL A N 1
ATOM 1250 C CA . VAL A 1 162 ? 2.962 1.019 -15.296 1.00 91.44 162 VAL A CA 1
ATOM 1251 C C . VAL A 1 162 ? 2.784 1.101 -16.819 1.00 91.44 162 VAL A C 1
ATOM 1253 O O . VAL A 1 162 ? 3.683 0.721 -17.566 1.00 91.44 162 VAL A O 1
ATOM 1256 N N . ALA A 1 163 ? 1.642 1.608 -17.296 1.00 90.12 163 ALA A N 1
ATOM 1257 C CA . ALA A 1 163 ? 1.387 1.809 -18.719 1.00 90.12 163 ALA A CA 1
ATOM 1258 C C . ALA A 1 163 ? 2.236 2.935 -19.342 1.00 90.12 163 ALA A C 1
ATOM 1260 O O . ALA A 1 163 ? 2.397 2.965 -20.563 1.00 90.12 163 ALA A O 1
ATOM 1261 N N . MET A 1 164 ? 2.794 3.847 -18.536 1.00 87.19 164 MET A N 1
ATOM 1262 C CA . MET A 1 164 ? 3.643 4.940 -19.015 1.00 87.19 164 MET A CA 1
ATOM 1263 C C . MET A 1 164 ? 4.876 4.405 -19.746 1.00 87.19 164 MET A C 1
ATOM 1265 O O . MET A 1 164 ? 5.485 3.428 -19.313 1.00 87.19 164 MET A O 1
ATOM 1269 N N . ASP A 1 165 ? 5.283 5.088 -20.817 1.00 84.19 165 ASP A N 1
ATOM 1270 C CA . ASP A 1 165 ? 6.402 4.672 -21.674 1.00 84.19 165 ASP A CA 1
ATOM 1271 C C . ASP A 1 165 ? 7.712 4.450 -20.900 1.00 84.19 165 ASP A C 1
ATOM 1273 O O . ASP A 1 165 ? 8.463 3.530 -21.216 1.00 84.19 165 ASP A O 1
ATOM 1277 N N . CYS A 1 166 ? 7.962 5.226 -19.839 1.00 80.50 166 CYS A N 1
ATOM 1278 C CA . CYS A 1 166 ? 9.140 5.058 -18.984 1.00 80.50 166 CYS A CA 1
ATOM 1279 C C . CYS A 1 166 ? 9.183 3.715 -18.232 1.00 80.50 166 CYS A C 1
ATOM 1281 O O . CYS A 1 166 ? 10.265 3.290 -17.836 1.00 80.50 166 CYS A O 1
ATOM 1283 N N . PHE A 1 167 ? 8.044 3.038 -18.057 1.00 84.75 167 PHE A N 1
ATOM 1284 C CA . PHE A 1 167 ? 7.957 1.712 -17.439 1.00 84.75 167 PHE A CA 1
ATOM 1285 C C . PHE A 1 16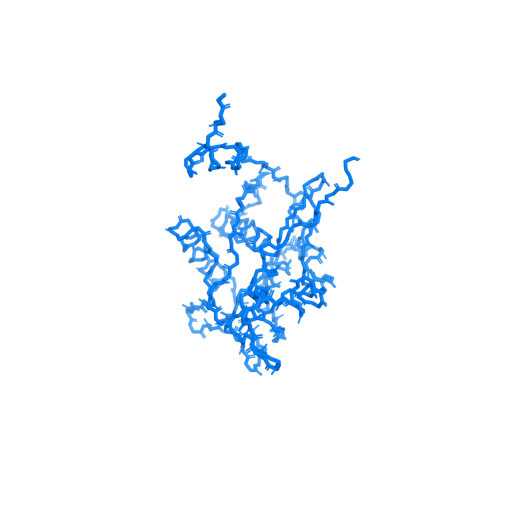7 ? 7.697 0.615 -18.474 1.00 84.75 167 PHE A C 1
ATOM 1287 O O . PHE A 1 167 ? 8.347 -0.429 -18.443 1.00 84.75 167 PHE A O 1
ATOM 1294 N N . SER A 1 168 ? 6.776 0.849 -19.413 1.00 78.69 168 SER A N 1
ATOM 1295 C CA . SER A 1 168 ? 6.345 -0.147 -20.399 1.00 78.69 168 SER A CA 1
ATOM 1296 C C . SER A 1 168 ? 7.349 -0.354 -21.537 1.00 78.69 168 SER A C 1
ATOM 1298 O O . SER A 1 168 ? 7.431 -1.454 -22.081 1.00 78.69 168 SER A O 1
ATOM 1300 N N . LYS A 1 169 ? 8.152 0.667 -21.866 1.00 73.12 169 LYS A N 1
ATOM 1301 C CA . LYS A 1 169 ? 9.155 0.644 -22.947 1.00 73.12 169 LYS A CA 1
ATOM 1302 C C . LYS A 1 169 ? 10.581 0.861 -22.433 1.00 73.12 169 LYS A C 1
ATOM 1304 O O . LYS A 1 169 ? 11.450 1.272 -23.195 1.00 73.12 169 LYS A O 1
ATOM 1309 N N . ALA A 1 170 ? 10.838 0.598 -21.151 1.00 67.56 170 ALA A N 1
ATOM 1310 C CA . ALA A 1 170 ? 12.174 0.734 -20.578 1.00 67.56 170 ALA A CA 1
ATOM 1311 C C . ALA A 1 170 ? 13.183 -0.180 -21.299 1.00 67.56 170 ALA A C 1
ATOM 1313 O O . ALA A 1 170 ? 13.006 -1.395 -21.341 1.00 67.56 170 ALA A O 1
ATOM 1314 N N . THR A 1 171 ? 14.257 0.393 -21.841 1.00 65.50 171 THR A N 1
ATOM 1315 C CA . THR A 1 171 ? 15.343 -0.339 -22.514 1.00 65.50 171 THR A CA 1
ATOM 1316 C C . THR A 1 171 ? 16.687 0.018 -21.884 1.00 65.50 171 THR A C 1
ATOM 1318 O O . THR A 1 171 ? 16.943 1.200 -21.657 1.00 65.50 171 THR A O 1
ATOM 1321 N N . ALA A 1 172 ? 17.585 -0.952 -21.661 1.00 60.59 172 ALA A N 1
ATOM 1322 C CA . ALA A 1 172 ? 18.997 -0.615 -21.446 1.00 60.59 172 ALA A CA 1
ATOM 1323 C C . ALA A 1 172 ? 19.644 -0.262 -22.780 1.00 60.59 172 ALA A C 1
ATOM 1325 O O . ALA A 1 172 ? 19.667 -1.078 -23.702 1.00 60.59 172 ALA A O 1
ATOM 1326 N N . GLY A 1 173 ? 20.217 0.936 -22.853 1.00 54.22 173 GLY A N 1
ATOM 1327 C CA . GLY A 1 173 ? 21.111 1.316 -23.934 1.00 54.22 173 GLY A CA 1
ATOM 1328 C C . GLY A 1 173 ? 22.529 0.828 -23.652 1.00 54.22 173 GLY A C 1
ATOM 1329 O O . GLY A 1 173 ? 23.206 1.346 -22.771 1.00 54.22 173 GLY A O 1
ATOM 1330 N N . SER A 1 174 ? 22.993 -0.138 -24.435 1.00 49.34 174 SER A N 1
ATOM 1331 C CA . SER A 1 174 ? 24.409 -0.327 -24.746 1.00 49.34 174 SER A CA 1
ATOM 1332 C C . SER A 1 174 ? 24.516 -0.219 -26.261 1.00 49.34 174 SER A C 1
ATOM 1334 O O . SER A 1 174 ? 23.729 -0.852 -26.961 1.00 49.34 174 SER A O 1
ATOM 1336 N N . GLY A 1 175 ? 25.486 0.535 -26.786 1.00 53.19 175 GLY A N 1
ATOM 1337 C CA . GLY A 1 175 ? 25.763 0.566 -28.233 1.00 53.19 175 GLY A CA 1
ATOM 1338 C C . GLY A 1 175 ? 26.124 -0.809 -28.825 1.00 53.19 175 GLY A C 1
ATOM 1339 O O . GLY A 1 175 ? 26.199 -0.947 -30.039 1.00 53.19 175 GLY A O 1
ATOM 1340 N N . HIS A 1 176 ? 26.316 -1.821 -27.970 1.00 55.44 176 HIS A N 1
ATOM 1341 C CA . HIS A 1 176 ? 26.596 -3.213 -28.323 1.00 55.44 176 HIS A CA 1
ATOM 1342 C C . HIS A 1 176 ? 25.384 -4.148 -28.164 1.00 55.44 176 HIS A C 1
ATOM 1344 O O . HIS A 1 176 ? 25.533 -5.360 -28.318 1.00 55.44 176 HIS A O 1
ATOM 1350 N N . ALA A 1 177 ? 24.200 -3.639 -27.809 1.00 59.12 177 ALA A N 1
ATOM 1351 C CA . ALA A 1 177 ? 23.002 -4.470 -27.733 1.00 59.12 177 ALA A CA 1
ATOM 1352 C C . ALA A 1 177 ? 22.609 -4.947 -29.141 1.00 59.12 177 ALA A C 1
ATOM 1354 O O . ALA A 1 177 ? 22.494 -4.149 -30.073 1.00 59.12 177 ALA A O 1
ATOM 1355 N N . THR A 1 178 ? 22.414 -6.255 -29.307 1.00 57.00 178 THR A N 1
ATOM 1356 C CA . THR A 1 178 ? 22.007 -6.837 -30.588 1.00 57.00 178 THR A CA 1
ATOM 1357 C C . THR A 1 178 ? 20.605 -6.360 -30.991 1.00 57.00 178 THR A C 1
ATOM 1359 O O . THR A 1 178 ? 19.738 -6.188 -30.125 1.00 57.00 178 THR A O 1
ATOM 1362 N N . PRO A 1 179 ? 20.330 -6.184 -32.298 1.00 54.94 179 PRO A N 1
ATOM 1363 C CA . PRO A 1 179 ? 18.972 -5.953 -32.780 1.00 54.94 179 PRO A CA 1
ATOM 1364 C C . PRO A 1 179 ? 18.035 -7.064 -32.281 1.00 54.94 179 PRO A C 1
ATOM 1366 O O . PRO A 1 179 ? 18.289 -8.242 -32.520 1.00 54.94 179 PRO A O 1
ATOM 1369 N N . GLY A 1 180 ? 16.973 -6.695 -31.558 1.00 58.91 180 GLY A N 1
ATOM 1370 C CA . GLY A 1 180 ? 16.027 -7.645 -30.955 1.00 58.91 180 GLY A CA 1
ATOM 1371 C C . GLY A 1 180 ? 16.321 -8.047 -29.503 1.00 58.91 180 GLY A C 1
ATOM 1372 O O . GLY A 1 180 ? 15.589 -8.870 -28.957 1.00 58.91 180 GLY A O 1
ATOM 1373 N N . TYR A 1 181 ? 17.338 -7.475 -28.847 1.00 64.50 181 TYR A N 1
ATOM 1374 C CA . TYR A 1 181 ? 17.550 -7.667 -27.410 1.00 64.50 181 TYR A CA 1
ATOM 1375 C C . TYR A 1 181 ? 16.360 -7.123 -26.602 1.00 64.50 181 TYR A C 1
ATOM 1377 O O . TYR A 1 181 ? 16.159 -5.914 -26.495 1.00 64.50 181 TYR A O 1
ATOM 1385 N N . THR A 1 182 ? 15.579 -8.029 -26.015 1.00 63.72 182 THR A N 1
ATOM 1386 C CA . TH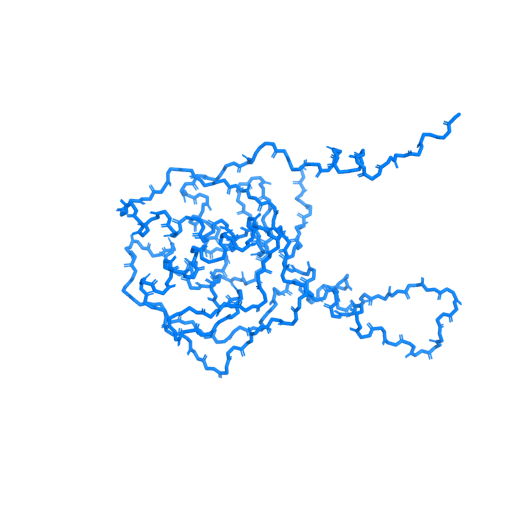R A 1 182 ? 14.513 -7.712 -25.059 1.00 63.72 182 THR A CA 1
ATOM 1387 C C . THR A 1 182 ? 15.011 -7.983 -23.640 1.00 63.72 182 THR A C 1
ATOM 1389 O O . THR A 1 182 ? 15.045 -9.146 -23.220 1.00 63.72 182 THR A O 1
ATOM 1392 N N . PRO A 1 183 ? 15.400 -6.955 -22.871 1.00 69.38 183 PRO A N 1
ATOM 1393 C CA . PRO A 1 183 ? 15.837 -7.143 -21.499 1.00 69.38 183 PRO A CA 1
ATOM 1394 C C . PRO A 1 183 ? 14.622 -7.392 -20.602 1.00 69.38 183 PRO A C 1
ATOM 1396 O O . PRO A 1 183 ? 14.107 -6.485 -19.951 1.00 69.38 183 PRO A O 1
ATOM 1399 N N . THR A 1 184 ? 14.148 -8.636 -20.551 1.00 72.69 184 THR A N 1
ATOM 1400 C CA . THR A 1 184 ? 13.008 -9.056 -19.717 1.00 72.69 184 THR A CA 1
ATOM 1401 C C . THR A 1 184 ? 13.156 -8.604 -18.263 1.00 72.69 184 THR A C 1
ATOM 1403 O O . THR A 1 184 ? 12.185 -8.155 -17.659 1.00 72.69 184 THR A O 1
ATOM 1406 N N . GLN A 1 185 ? 14.380 -8.623 -17.731 1.00 74.56 185 GLN A N 1
ATOM 1407 C CA . GLN A 1 185 ? 14.693 -8.122 -16.392 1.00 74.56 185 GLN A CA 1
ATOM 1408 C C . GLN A 1 185 ? 14.512 -6.603 -16.245 1.00 74.56 185 GLN A C 1
ATOM 1410 O O . GLN A 1 185 ? 14.064 -6.155 -15.197 1.00 74.56 185 GLN A O 1
ATOM 1415 N N . ILE A 1 186 ? 14.791 -5.804 -17.279 1.00 77.56 186 ILE A N 1
ATOM 1416 C CA . ILE A 1 186 ? 14.608 -4.342 -17.241 1.00 77.56 186 ILE A CA 1
ATOM 1417 C C . ILE A 1 186 ? 13.136 -3.984 -17.336 1.00 77.56 186 ILE A C 1
ATOM 1419 O O . ILE A 1 186 ? 12.675 -3.109 -16.611 1.00 77.56 186 ILE A O 1
ATOM 1423 N N . HIS A 1 187 ? 12.374 -4.689 -18.172 1.00 79.62 187 HIS A N 1
ATOM 1424 C CA . HIS A 1 187 ? 10.925 -4.519 -18.204 1.00 79.62 187 HIS A CA 1
ATOM 1425 C C . HIS A 1 187 ? 10.292 -4.915 -16.868 1.00 79.62 187 HIS A C 1
ATOM 1427 O O . HIS A 1 187 ? 9.427 -4.201 -16.369 1.00 79.62 187 HIS A O 1
ATOM 1433 N N . LEU A 1 188 ? 10.745 -6.012 -16.254 1.00 81.69 188 LEU A N 1
ATOM 1434 C CA . LEU A 1 188 ? 10.299 -6.404 -14.919 1.00 81.69 188 LEU A CA 1
ATOM 1435 C C . LEU A 1 188 ? 10.646 -5.335 -13.873 1.00 81.69 188 LEU A C 1
ATOM 1437 O O . LEU A 1 188 ? 9.771 -4.911 -13.123 1.00 81.69 188 LEU A O 1
ATOM 1441 N N . GLN A 1 189 ? 11.885 -4.840 -13.863 1.00 81.88 189 GLN A N 1
ATOM 1442 C CA . GLN A 1 189 ? 12.298 -3.763 -12.963 1.00 81.88 189 GLN A CA 1
ATOM 1443 C C . GLN A 1 189 ? 11.477 -2.490 -13.186 1.00 81.88 189 GLN A C 1
ATOM 1445 O O . GLN A 1 189 ? 10.957 -1.944 -12.222 1.00 81.88 189 GLN A O 1
ATOM 1450 N N . GLY A 1 190 ? 11.285 -2.048 -14.432 1.00 84.44 190 GLY A N 1
ATOM 1451 C CA . GLY A 1 190 ? 10.446 -0.893 -14.759 1.00 84.44 190 GLY A CA 1
ATOM 1452 C C . GLY A 1 190 ? 9.017 -1.067 -14.246 1.00 84.44 190 GLY A C 1
ATOM 1453 O O . GLY A 1 190 ? 8.473 -0.177 -13.593 1.00 84.44 190 GLY A O 1
ATOM 1454 N N . ARG A 1 191 ? 8.432 -2.255 -14.436 1.00 87.81 191 ARG A N 1
ATOM 1455 C CA . ARG A 1 191 ? 7.106 -2.577 -13.896 1.00 87.81 191 ARG A CA 1
ATOM 1456 C C . ARG A 1 191 ? 7.052 -2.478 -12.379 1.00 87.81 191 ARG A C 1
ATOM 1458 O O . ARG A 1 191 ? 6.113 -1.890 -11.854 1.00 87.81 191 ARG A O 1
ATOM 1465 N N . LEU A 1 192 ? 8.038 -3.018 -11.675 1.00 90.56 192 LEU A N 1
ATOM 1466 C CA . LEU A 1 192 ? 8.090 -2.974 -10.214 1.00 90.56 192 LEU A CA 1
ATOM 1467 C C . LEU A 1 192 ? 8.346 -1.554 -9.686 1.00 90.56 192 LEU A C 1
ATOM 1469 O O . LEU A 1 192 ? 7.722 -1.146 -8.710 1.00 90.56 192 LEU A O 1
ATOM 1473 N N . GLN A 1 193 ? 9.158 -0.752 -10.381 1.00 89.94 193 GLN A N 1
ATOM 1474 C CA . GLN A 1 193 ? 9.426 0.642 -10.011 1.00 89.94 193 GLN A CA 1
ATOM 1475 C C . GLN A 1 193 ? 8.207 1.564 -10.135 1.00 89.94 193 GLN A C 1
ATOM 1477 O O . GLN A 1 193 ? 8.182 2.615 -9.493 1.00 89.94 193 GLN A O 1
ATOM 1482 N N . SER A 1 194 ? 7.161 1.165 -10.868 1.00 93.81 194 SER A N 1
ATOM 1483 C CA . SER A 1 194 ? 5.892 1.908 -10.888 1.00 93.81 194 SER A CA 1
ATOM 1484 C C . SER A 1 194 ? 5.273 2.064 -9.487 1.00 93.81 194 SER A C 1
ATOM 1486 O O . SER A 1 194 ? 4.664 3.091 -9.195 1.00 93.81 194 SER A O 1
ATOM 1488 N N . TRP A 1 195 ? 5.515 1.122 -8.564 1.00 96.50 195 TRP A N 1
ATOM 1489 C CA . TRP A 1 195 ? 5.111 1.235 -7.153 1.00 96.50 195 TRP A CA 1
ATOM 1490 C C . TRP A 1 195 ? 5.753 2.410 -6.419 1.00 96.50 195 TRP A C 1
ATOM 1492 O O . TRP A 1 195 ? 5.142 2.970 -5.509 1.00 96.50 195 TRP A O 1
ATOM 1502 N N . SER A 1 196 ? 6.964 2.787 -6.819 1.00 94.81 196 SER A N 1
ATOM 1503 C CA . SER A 1 196 ? 7.745 3.875 -6.227 1.00 94.81 196 SER A CA 1
ATOM 1504 C C . SER A 1 196 ? 7.554 5.203 -6.966 1.00 94.81 196 SER A C 1
ATOM 1506 O O . SER A 1 196 ? 8.130 6.212 -6.558 1.00 94.81 196 SER A O 1
ATOM 1508 N N . TYR A 1 197 ? 6.774 5.224 -8.052 1.00 93.06 197 TYR A N 1
ATOM 1509 C CA . TYR A 1 197 ? 6.637 6.393 -8.912 1.00 93.06 197 TYR A CA 1
ATOM 1510 C C . TYR A 1 197 ? 5.931 7.552 -8.207 1.00 93.06 197 TYR A C 1
ATOM 1512 O O . TYR A 1 197 ? 4.852 7.398 -7.635 1.00 93.06 197 TYR A O 1
ATOM 1520 N N . ARG A 1 198 ? 6.547 8.735 -8.283 1.00 91.31 198 ARG A N 1
ATOM 1521 C CA . ARG A 1 198 ? 6.019 10.000 -7.764 1.00 91.31 198 ARG A CA 1
ATOM 1522 C C . ARG A 1 198 ? 6.155 11.033 -8.876 1.00 91.31 198 ARG A C 1
ATOM 1524 O O . ARG A 1 198 ? 7.276 11.478 -9.130 1.00 91.31 198 ARG A O 1
ATOM 1531 N N . PRO A 1 199 ? 5.077 11.395 -9.585 1.00 86.44 199 PRO A N 1
ATOM 1532 C CA . PRO A 1 199 ? 5.177 12.468 -10.558 1.00 86.44 199 PRO A CA 1
ATOM 1533 C C . PRO A 1 199 ? 5.567 13.767 -9.852 1.00 86.44 199 PRO A C 1
ATOM 1535 O O . PRO A 1 199 ? 5.064 14.078 -8.770 1.00 86.44 199 PRO A O 1
ATOM 1538 N N . ALA A 1 200 ? 6.462 14.531 -10.476 1.00 77.31 200 ALA A N 1
ATOM 1539 C CA . ALA A 1 200 ? 6.764 15.876 -10.018 1.00 77.31 200 ALA A CA 1
ATOM 1540 C C . ALA A 1 200 ? 5.481 16.713 -10.107 1.00 77.31 200 ALA A C 1
ATOM 1542 O O . ALA A 1 200 ? 4.906 16.880 -11.186 1.00 77.31 200 ALA A O 1
ATOM 1543 N N . GLY A 1 201 ? 5.012 17.223 -8.969 1.00 60.75 201 GLY A N 1
ATOM 1544 C CA . GLY A 1 201 ? 3.965 18.235 -8.973 1.00 60.75 201 GLY A CA 1
ATOM 1545 C C . GLY A 1 201 ? 4.471 19.480 -9.700 1.00 60.75 201 GLY A C 1
ATOM 1546 O O . GLY A 1 201 ? 5.642 19.840 -9.573 1.00 60.75 201 GLY A O 1
ATOM 1547 N N . LYS A 1 202 ? 3.598 20.159 -10.451 1.00 45.38 202 LYS A N 1
ATOM 1548 C CA . LYS A 1 202 ? 3.862 21.563 -10.785 1.00 45.38 202 LYS A CA 1
ATOM 1549 C C . LYS A 1 202 ? 3.911 22.318 -9.453 1.00 45.38 202 LYS A C 1
ATOM 1551 O O . LYS A 1 202 ? 2.886 22.360 -8.771 1.00 45.38 202 LYS A O 1
ATOM 1556 N N . ARG A 1 203 ? 5.100 22.789 -9.067 1.00 43.06 203 ARG A N 1
ATOM 1557 C CA . ARG A 1 203 ? 5.254 23.823 -8.037 1.00 43.06 203 ARG A CA 1
ATOM 1558 C C . ARG A 1 203 ? 4.610 25.112 -8.530 1.00 43.06 203 ARG A C 1
ATOM 1560 O O . ARG A 1 203 ? 4.696 25.360 -9.756 1.00 43.06 203 ARG A O 1
#

Nearest PDB structures (foldseek):
  3o84-assembly1_A  TM=2.472E-01  e=5.425E+00  Acinetobacter baumannii AB900
  3o83-assembly1_A  TM=1.622E-01  e=4.836E+00  Acinetobacter baumannii AB900